Protein AF-A0A832FS70-F1 (afdb_monomer_lite)

Radius of gyration: 20.9 Å; chains: 1; bounding box: 52×40×60 Å

Foldseek 3Di:
DPPDDAPEEEEAQALLSLLLQVLLVVVVGRYEYEHLAPDHHQLCCLPPVCVVVSVVSVVVHHYHYNWDWDDDPNFIWIQHPVGIGTGPAYEYAHAWWFDDCVNLQEEEADAQQEAEPRVQVVQVVVVHHSAAAEEEEAAADSSLSSQVSNVVPHNAYEYAHCPDHPDDHDPRYHYHDWGFNYFDDNYFTQWTDTPPGIDGGRHYYGDDTAQDDPPVVHHYADNVQDDDPDSVLRSVLSNQVSQQVSDPAPDWAAEAEEDDKDKPPRIHDLSHFKIKIFAAQWAWKDKPNDIDTGDHGIDIDGHDNPDSYIYMYGDTHPDD

Sequence (320 aa):
MKSREIEFHIVGAGLSGLSLARELIDRGFNVRVSEMRDRVGGISVLDSEVVGLIEEISLEVNVSLQATAVKLGGSTVIVSSSGVETIDRGVVAVGFRTATPIELGIVGDRPAGVYPFHAALDLIMSGLSPGRTIAVYGAHRYSVLLAEKLSEYSRRVYIIDPGSTTEIIPKNIEVIRSKVRVLKGPHRLSEIKLDKGSLEADTLIISIFKPWNPFPELPPVGHAALETYNPGALLEASRLLAVNLSCEEQTYRRVKVEGEIQVFPKTLTPCLRELLVIKPGGGRIEVNGRVYSISGDYTIVRAPENSRDLRVRVFEVWSS

Secondary structure (DSSP, 8-state):
-PPPPP-EEEE--BHHHHHHHHHHHHTT--EEEE-SSSSSBGGGGG-TTTHHHHHHHHHHS-EESS-EEEEETTEEEEEETTEEEE-SSEEE---EEEPPTTTTT-EE---BTEEEHHHHHHHHHTT--S-SEEEEE--SHHHHHHHHHHHTTSSEEEEEE-S---SPPPTTSEEEE--EEEEE-SSB--EEEESSSEEE-SEEEE--EEE--S-TTSPB-GGGT-----HHHHHHHHHHHHHHHT-S----EEEEEESS-EEE-SEE-TT--EEEEE-TT-EEEEETTEEEEE-SSEEEEEPPSS-SSEEEEEEE----

pLDDT: mean 92.39, std 9.19, range [34.78, 98.75]

Structure (mmCIF, N/CA/C/O backbone):
data_AF-A0A832FS70-F1
#
_entry.id   AF-A0A832FS70-F1
#
loop_
_atom_site.group_PDB
_atom_site.id
_atom_site.type_symbol
_atom_site.label_atom_id
_atom_site.label_alt_id
_atom_site.label_comp_id
_atom_site.label_asym_id
_atom_site.label_entity_id
_atom_site.label_seq_id
_atom_site.pdbx_PDB_ins_code
_atom_site.Cartn_x
_atom_site.Cartn_y
_atom_site.Cartn_z
_atom_site.occupancy
_atom_site.B_iso_or_equiv
_atom_site.auth_seq_id
_atom_site.auth_comp_id
_atom_site.auth_asym_id
_atom_site.auth_atom_id
_atom_site.pdbx_PDB_model_num
ATOM 1 N N . MET A 1 1 ? -28.958 -21.169 14.726 1.00 38.25 1 MET A N 1
ATOM 2 C CA . MET A 1 1 ? -28.081 -20.104 15.262 1.00 38.25 1 MET A CA 1
ATOM 3 C C . MET A 1 1 ? -28.500 -18.795 14.620 1.00 38.25 1 MET A C 1
ATOM 5 O O . MET A 1 1 ? -28.500 -18.739 13.400 1.00 38.25 1 MET A O 1
ATOM 9 N N . LYS A 1 2 ? -28.920 -17.781 15.391 1.00 34.78 2 LYS A N 1
ATOM 10 C CA . LYS A 1 2 ? -29.064 -16.421 14.844 1.00 34.78 2 LYS A CA 1
ATOM 11 C C . LYS A 1 2 ? -27.664 -15.972 14.423 1.00 34.78 2 LYS A C 1
ATOM 13 O O . LYS A 1 2 ? -26.765 -16.005 15.262 1.00 34.78 2 LYS A O 1
ATOM 18 N N . SER A 1 3 ? -27.464 -15.642 13.149 1.00 48.47 3 SER A N 1
ATOM 19 C CA . SER A 1 3 ? -26.241 -14.971 12.708 1.00 48.47 3 SER A CA 1
ATOM 20 C C . SER A 1 3 ? -26.070 -13.731 13.580 1.00 48.47 3 SER A C 1
ATOM 22 O O . SER A 1 3 ? -26.999 -12.926 13.664 1.00 48.47 3 SER A O 1
AT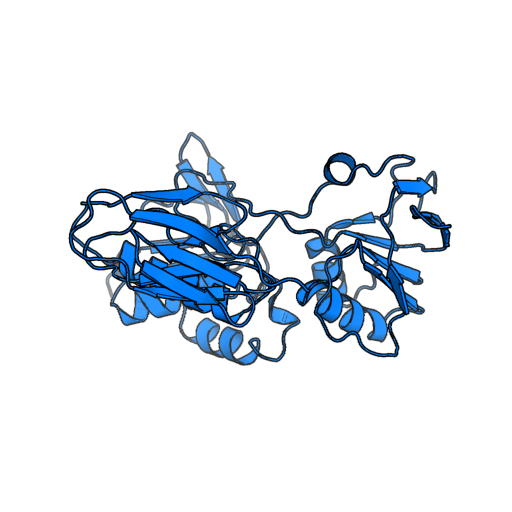OM 24 N N . ARG A 1 4 ? -24.940 -13.604 14.286 1.00 59.03 4 ARG A N 1
ATOM 25 C CA . ARG A 1 4 ? -24.609 -12.330 14.933 1.00 59.03 4 ARG A CA 1
ATOM 26 C C . ARG A 1 4 ? -24.608 -11.263 13.835 1.00 59.03 4 ARG A C 1
ATOM 28 O O . ARG A 1 4 ? -24.128 -11.524 12.732 1.00 59.03 4 ARG A O 1
ATOM 35 N N . GLU A 1 5 ? -25.222 -10.122 14.111 1.00 77.25 5 GLU A N 1
ATOM 36 C CA . GLU A 1 5 ? -25.214 -8.967 13.211 1.00 77.25 5 GLU A CA 1
ATOM 37 C C . GLU A 1 5 ? -23.760 -8.517 13.009 1.00 77.25 5 GLU A C 1
ATOM 39 O O . GLU A 1 5 ? -22.946 -8.642 13.928 1.00 77.25 5 GLU A O 1
ATOM 44 N N . ILE A 1 6 ? -23.380 -8.136 11.789 1.00 75.31 6 ILE A N 1
ATOM 45 C CA . ILE A 1 6 ? -22.000 -7.730 11.487 1.00 75.31 6 ILE A CA 1
ATOM 46 C C . ILE A 1 6 ? -21.785 -6.350 12.085 1.00 75.31 6 ILE A C 1
ATOM 48 O O . ILE A 1 6 ? -22.517 -5.419 11.769 1.00 75.31 6 ILE A O 1
ATOM 52 N N . GLU A 1 7 ? -20.769 -6.214 12.929 1.00 88.50 7 GLU A N 1
ATOM 53 C CA . GLU A 1 7 ? -20.481 -4.945 13.595 1.00 88.50 7 GLU A CA 1
ATOM 54 C C . GLU A 1 7 ? -19.468 -4.108 12.820 1.00 88.50 7 GLU A C 1
ATOM 56 O O . GLU A 1 7 ? -19.517 -2.880 12.881 1.00 88.50 7 GLU A O 1
ATOM 61 N N . PHE A 1 8 ? -18.567 -4.765 12.082 1.00 96.00 8 PHE A N 1
ATOM 62 C CA . PHE A 1 8 ? -17.595 -4.109 11.218 1.00 96.00 8 PHE A CA 1
ATOM 63 C C . PHE A 1 8 ? -17.425 -4.835 9.886 1.00 96.00 8 PHE A C 1
ATOM 65 O O . PHE A 1 8 ? -17.194 -6.046 9.833 1.00 96.00 8 PHE A O 1
ATOM 72 N N . HIS A 1 9 ? -17.441 -4.054 8.809 1.00 97.44 9 HIS A N 1
ATOM 73 C CA . HIS A 1 9 ? -17.085 -4.496 7.468 1.00 97.44 9 HIS A CA 1
ATOM 74 C C . HIS A 1 9 ? -15.759 -3.872 7.036 1.00 97.44 9 HIS A C 1
ATOM 76 O O . HIS A 1 9 ? -15.639 -2.656 6.918 1.00 97.44 9 HIS A O 1
ATOM 82 N N . ILE A 1 10 ? -14.750 -4.686 6.757 1.00 98.50 10 ILE A N 1
ATOM 83 C CA . ILE A 1 10 ? -13.453 -4.208 6.273 1.00 98.50 10 ILE A CA 1
ATOM 84 C C . ILE A 1 10 ? -13.361 -4.435 4.765 1.00 98.50 10 ILE A C 1
ATOM 86 O O . ILE A 1 10 ? -13.562 -5.543 4.269 1.00 98.50 10 ILE A O 1
ATOM 90 N N . VAL A 1 11 ? -13.048 -3.377 4.021 1.00 98.38 11 VAL A N 1
ATOM 91 C CA . VAL A 1 11 ? -12.883 -3.424 2.567 1.00 98.38 11 VAL A CA 1
ATOM 92 C C . VAL A 1 11 ? -11.402 -3.569 2.222 1.00 98.38 11 VAL A C 1
ATOM 94 O O . VAL A 1 11 ? -10.638 -2.615 2.366 1.00 98.38 11 VAL A O 1
ATOM 97 N N . GLY A 1 12 ? -11.018 -4.739 1.720 1.00 98.19 12 GLY A N 1
ATOM 98 C CA . GLY A 1 12 ? -9.663 -5.117 1.318 1.00 98.19 12 GLY A CA 1
ATOM 99 C C . GLY A 1 12 ? -9.060 -6.168 2.250 1.00 98.19 12 GLY A C 1
ATOM 100 O O . GLY A 1 12 ? -8.945 -5.937 3.452 1.00 98.19 12 GLY A O 1
ATOM 101 N N . ALA A 1 13 ? -8.617 -7.300 1.692 1.00 98.25 13 ALA A N 1
ATOM 102 C CA . ALA A 1 13 ? -7.985 -8.399 2.433 1.00 98.25 13 ALA A CA 1
ATOM 103 C C . ALA A 1 13 ? -6.453 -8.407 2.286 1.00 98.25 13 ALA A C 1
ATOM 105 O O . ALA A 1 13 ? -5.823 -9.462 2.221 1.00 98.25 13 ALA A O 1
ATOM 106 N N . GLY A 1 14 ? -5.834 -7.226 2.212 1.00 97.94 14 GLY A N 1
ATOM 107 C CA . GLY A 1 14 ? -4.384 -7.082 2.370 1.00 97.94 14 GLY A CA 1
ATOM 108 C C . GLY A 1 14 ? -3.949 -7.206 3.834 1.00 97.94 14 GLY A C 1
ATOM 109 O O . GLY A 1 14 ? -4.796 -7.278 4.724 1.00 97.94 14 GLY A O 1
ATOM 110 N N . LEU A 1 15 ? -2.634 -7.146 4.087 1.00 98.31 15 LEU A N 1
ATOM 111 C CA . LEU A 1 15 ? -2.042 -7.245 5.432 1.00 98.31 15 LEU A CA 1
ATOM 112 C C . LEU A 1 15 ? -2.806 -6.417 6.480 1.00 98.31 15 LEU A C 1
ATOM 114 O O . LEU A 1 15 ? -3.305 -6.968 7.450 1.00 98.31 15 LEU A O 1
ATOM 118 N N . SER A 1 16 ? -2.992 -5.113 6.250 1.00 98.38 16 SER A N 1
ATOM 119 C CA . SER A 1 16 ? -3.682 -4.248 7.218 1.00 98.38 16 SER A CA 1
ATOM 120 C C . SER A 1 16 ? -5.159 -4.583 7.424 1.00 98.38 16 SER A C 1
ATOM 122 O O . SER A 1 16 ? -5.666 -4.436 8.530 1.00 98.38 16 SER A O 1
ATOM 124 N N . GLY A 1 17 ? -5.866 -5.011 6.376 1.00 98.62 17 GLY A N 1
ATOM 125 C CA . GLY A 1 17 ? -7.283 -5.356 6.485 1.00 98.62 17 GLY A CA 1
ATOM 126 C C . GLY A 1 17 ? -7.492 -6.625 7.305 1.00 98.62 17 GLY A C 1
ATOM 127 O O . GLY A 1 17 ? -8.318 -6.645 8.212 1.00 98.62 17 GLY A O 1
ATOM 128 N N . LEU A 1 18 ? -6.680 -7.651 7.040 1.00 98.69 18 LEU A N 1
ATOM 129 C CA . LEU A 1 18 ? -6.698 -8.908 7.787 1.00 98.69 18 LEU A CA 1
ATOM 130 C C . LEU A 1 18 ? -6.232 -8.720 9.233 1.00 98.69 18 LEU A C 1
ATOM 132 O O . LEU A 1 18 ? -6.901 -9.178 10.155 1.00 98.69 18 LEU A O 1
ATOM 136 N N . SER A 1 19 ? -5.135 -7.995 9.458 1.00 98.62 19 SER A N 1
ATOM 137 C CA . SER A 1 19 ? -4.641 -7.727 10.812 1.00 98.62 19 SER A CA 1
ATOM 138 C C . SER A 1 19 ? -5.624 -6.899 11.635 1.00 98.62 19 SER A C 1
ATOM 140 O O . SER A 1 19 ? -5.828 -7.192 12.809 1.00 98.62 19 SER A O 1
ATOM 142 N N . LEU A 1 20 ? -6.287 -5.907 11.030 1.00 98.75 20 LEU A N 1
ATOM 143 C CA . LEU A 1 20 ? -7.361 -5.174 11.698 1.00 98.75 20 LEU A CA 1
ATOM 144 C C . LEU A 1 20 ? -8.535 -6.097 12.044 1.00 98.75 20 LEU A C 1
ATOM 146 O O . LEU A 1 20 ? -9.095 -5.981 13.133 1.00 98.75 20 LEU A O 1
ATOM 150 N N . ALA A 1 21 ? -8.907 -6.997 11.130 1.00 98.56 21 ALA A N 1
ATOM 151 C CA . ALA A 1 21 ? -9.987 -7.945 11.366 1.00 98.56 21 ALA A CA 1
ATOM 152 C C . ALA A 1 21 ? -9.692 -8.830 12.581 1.00 98.56 21 ALA A C 1
ATOM 154 O O . ALA A 1 21 ? -10.537 -8.923 13.468 1.00 98.56 21 ALA A O 1
ATOM 155 N N . ARG A 1 22 ? -8.482 -9.399 12.657 1.00 98.50 22 ARG A N 1
ATOM 156 C CA . ARG A 1 22 ? -8.033 -10.201 13.804 1.00 98.50 22 ARG A CA 1
ATOM 157 C C . ARG A 1 22 ? -8.089 -9.410 15.108 1.00 98.50 22 ARG A C 1
ATOM 159 O O . ARG A 1 22 ? -8.731 -9.847 16.051 1.00 98.50 22 ARG A O 1
ATOM 166 N N . GLU A 1 23 ? -7.531 -8.201 15.131 1.00 98.38 23 GLU A N 1
ATOM 167 C CA . GLU A 1 23 ? -7.537 -7.349 16.329 1.00 98.38 23 GLU A CA 1
ATOM 168 C C . GLU A 1 23 ? -8.953 -7.016 16.835 1.00 98.38 23 GLU A C 1
ATOM 170 O O . GLU A 1 23 ? -9.182 -6.935 18.045 1.00 98.38 23 GLU A O 1
ATOM 175 N N . LEU A 1 24 ? -9.910 -6.808 15.927 1.00 97.81 24 LEU A N 1
ATOM 176 C CA . LEU A 1 24 ? -11.314 -6.578 16.278 1.00 97.81 24 LEU A CA 1
ATOM 177 C C . LEU A 1 24 ? -12.007 -7.869 16.750 1.00 97.81 24 LEU A C 1
ATOM 179 O O . LEU A 1 24 ? -12.753 -7.829 17.728 1.00 97.81 24 LEU A O 1
ATOM 183 N N . ILE A 1 25 ? -11.737 -9.013 16.117 1.00 97.56 25 ILE A N 1
ATOM 184 C CA . ILE A 1 25 ? -12.259 -10.322 16.547 1.00 97.56 25 ILE A CA 1
ATOM 185 C C . ILE A 1 25 ? -11.761 -10.667 17.955 1.00 97.56 25 ILE A C 1
ATOM 187 O O . ILE A 1 25 ? -12.565 -11.046 18.806 1.00 97.56 25 ILE A O 1
ATOM 191 N N . ASP A 1 26 ? -10.477 -10.440 18.241 1.00 97.12 26 ASP A N 1
ATOM 192 C CA . ASP A 1 26 ? -9.876 -10.652 19.566 1.00 97.12 26 ASP A CA 1
ATOM 193 C C . ASP A 1 26 ? -10.522 -9.774 20.653 1.00 97.12 26 ASP A C 1
ATOM 195 O O . ASP A 1 26 ? -10.485 -10.099 21.841 1.00 97.12 26 ASP A O 1
ATOM 199 N N . ARG A 1 27 ? -11.156 -8.663 20.255 1.00 95.56 27 ARG A N 1
ATOM 200 C CA . ARG A 1 27 ? -11.932 -7.765 21.131 1.00 95.56 27 ARG A CA 1
ATOM 201 C C . ARG A 1 27 ? -13.416 -8.125 21.214 1.00 95.56 27 ARG A C 1
ATOM 203 O O . ARG A 1 27 ? -14.168 -7.431 21.890 1.00 95.56 27 ARG A O 1
ATOM 210 N N . GLY A 1 28 ? -13.830 -9.217 20.577 1.00 95.56 28 GLY A N 1
ATOM 211 C CA . GLY A 1 28 ? -15.181 -9.766 20.650 1.00 95.56 28 GLY A CA 1
ATOM 212 C C . GLY A 1 28 ? -16.144 -9.267 19.575 1.00 95.56 28 GLY A C 1
ATOM 213 O O . GLY A 1 28 ? -17.322 -9.626 19.638 1.00 95.56 28 GLY A O 1
ATOM 214 N N . PHE A 1 29 ? -15.673 -8.491 18.594 1.00 95.94 29 PHE A N 1
ATOM 215 C CA . PHE A 1 29 ? -16.524 -7.974 17.524 1.00 95.94 29 PHE A CA 1
ATOM 216 C C . PHE A 1 29 ? -16.789 -9.014 16.436 1.00 95.94 29 PHE A C 1
ATOM 218 O O . PHE A 1 29 ? -15.927 -9.824 16.088 1.00 95.94 29 PHE A O 1
ATOM 225 N N . ASN A 1 30 ? -17.977 -8.950 15.837 1.00 95.31 30 ASN A N 1
ATOM 226 C CA . ASN A 1 30 ? -18.277 -9.705 14.624 1.00 95.31 30 ASN A CA 1
ATOM 227 C C . ASN A 1 30 ? -17.813 -8.945 13.371 1.00 95.31 30 ASN A C 1
ATOM 229 O O . ASN A 1 30 ? -18.343 -7.876 13.054 1.00 95.31 30 ASN A O 1
ATOM 233 N N . VAL A 1 31 ? -16.846 -9.510 12.644 1.00 97.06 31 VAL A N 1
ATOM 234 C CA . VAL A 1 31 ? -16.160 -8.843 11.529 1.00 97.06 31 VAL A CA 1
ATOM 235 C C . VAL A 1 31 ? -16.303 -9.636 10.234 1.00 97.06 31 VAL A C 1
ATOM 237 O O . VAL A 1 31 ? -16.137 -10.857 10.214 1.00 97.06 31 VAL A O 1
ATOM 240 N N . ARG A 1 32 ? -16.549 -8.928 9.129 1.00 96.75 32 ARG A N 1
ATOM 241 C CA . ARG A 1 32 ? -16.439 -9.458 7.763 1.00 96.75 32 ARG A CA 1
ATOM 242 C C . ARG A 1 32 ? -15.403 -8.662 6.980 1.00 96.75 32 ARG A C 1
ATOM 244 O O . ARG A 1 32 ? -15.362 -7.436 7.070 1.00 96.75 32 ARG A O 1
ATOM 251 N N . VAL A 1 33 ? -14.606 -9.352 6.170 1.00 98.38 33 VAL A N 1
ATOM 252 C CA . VAL A 1 33 ? -13.696 -8.732 5.200 1.00 98.38 33 VAL A CA 1
ATOM 253 C C . VAL A 1 33 ? -14.200 -9.017 3.789 1.00 98.38 33 VAL A C 1
ATOM 255 O O . VAL A 1 33 ? -14.599 -10.140 3.495 1.00 98.38 33 VAL A O 1
ATOM 258 N N . SER A 1 34 ? -14.168 -8.027 2.901 1.00 98.06 34 SER A N 1
ATOM 259 C CA . SER A 1 34 ? -14.417 -8.222 1.466 1.00 98.06 34 SER A CA 1
ATOM 260 C C . SER A 1 34 ? -13.173 -7.922 0.650 1.00 98.06 34 SER A C 1
ATOM 262 O O . SER A 1 34 ? -12.493 -6.932 0.900 1.00 98.06 34 SER A O 1
ATOM 264 N N . GLU A 1 35 ? -12.902 -8.747 -0.354 1.00 98.12 35 GLU A N 1
ATOM 265 C CA . GLU A 1 35 ? -11.780 -8.593 -1.273 1.00 98.12 35 GLU A CA 1
ATOM 266 C C . GLU A 1 35 ? -12.266 -8.710 -2.710 1.00 98.12 35 GLU A C 1
ATOM 268 O O . GLU A 1 35 ? -13.010 -9.624 -3.055 1.00 98.12 35 GLU A O 1
ATOM 273 N N . MET A 1 36 ? -11.832 -7.777 -3.554 1.00 97.19 36 MET A N 1
ATOM 274 C CA . MET A 1 36 ? -12.207 -7.748 -4.965 1.00 97.19 36 MET A CA 1
ATOM 275 C C . MET A 1 36 ? -11.579 -8.917 -5.732 1.00 97.19 36 MET A C 1
ATOM 277 O O . MET A 1 36 ? -12.167 -9.418 -6.689 1.00 97.19 36 MET A O 1
ATOM 281 N N . ARG A 1 37 ? -10.375 -9.334 -5.340 1.00 95.88 37 ARG A N 1
ATOM 282 C CA . ARG A 1 37 ? -9.666 -10.459 -5.949 1.00 95.88 37 ARG A CA 1
ATOM 283 C C . ARG A 1 37 ? -10.216 -11.799 -5.471 1.00 95.88 37 ARG A C 1
ATOM 285 O O . ARG A 1 37 ? -10.947 -11.909 -4.492 1.00 95.88 37 ARG A O 1
ATOM 292 N N . ASP A 1 38 ? -9.809 -12.838 -6.180 1.00 95.56 38 ASP A N 1
ATOM 293 C CA . ASP A 1 38 ? -10.021 -14.247 -5.853 1.00 95.56 38 ASP A CA 1
ATOM 294 C C . ASP A 1 38 ? -9.014 -14.793 -4.825 1.00 95.56 38 ASP A C 1
ATOM 296 O O . ASP A 1 38 ? -8.934 -15.999 -4.612 1.00 95.56 38 ASP A O 1
ATOM 300 N N . ARG A 1 39 ? -8.235 -13.912 -4.189 1.00 95.75 39 ARG A N 1
ATOM 301 C CA . ARG A 1 39 ? -7.201 -14.259 -3.213 1.00 95.75 39 ARG A CA 1
ATOM 302 C C . ARG A 1 39 ? -6.991 -13.139 -2.203 1.00 95.75 39 ARG A C 1
ATOM 304 O O . ARG A 1 39 ? -7.221 -11.970 -2.510 1.00 95.75 39 ARG A O 1
ATOM 311 N N . VAL A 1 40 ? -6.474 -13.503 -1.036 1.00 97.50 40 VAL A N 1
ATOM 312 C CA . VAL A 1 40 ? -6.071 -12.572 0.027 1.00 97.50 40 VAL A CA 1
ATOM 313 C C . VAL A 1 40 ? -4.613 -12.113 -0.117 1.00 97.50 40 VAL A C 1
ATOM 315 O O . VAL A 1 40 ? -3.881 -12.561 -0.996 1.00 97.50 40 VAL A O 1
ATOM 318 N N . GLY A 1 41 ? -4.188 -11.201 0.759 1.00 96.00 41 GLY A N 1
ATOM 319 C CA . GLY A 1 41 ? -2.794 -10.804 0.976 1.00 96.00 41 GLY A CA 1
ATOM 320 C C . GLY A 1 41 ? -2.369 -9.509 0.284 1.00 96.00 41 GLY A C 1
ATOM 321 O O . GLY A 1 41 ? -1.419 -8.853 0.719 1.00 96.00 41 GLY A O 1
ATOM 322 N N . GLY A 1 42 ? -3.102 -9.061 -0.738 1.00 95.69 42 GLY A N 1
ATOM 323 C CA . GLY A 1 42 ? -2.798 -7.816 -1.447 1.00 95.69 42 GLY A CA 1
ATOM 324 C C . GLY A 1 42 ? -1.385 -7.826 -2.044 1.00 95.69 42 GLY A C 1
ATOM 325 O O . GLY A 1 42 ? -0.989 -8.792 -2.684 1.00 95.69 42 GLY A O 1
ATOM 326 N N . ILE A 1 43 ? -0.611 -6.754 -1.849 1.00 95.62 43 ILE A N 1
ATOM 327 C CA . ILE A 1 43 ? 0.789 -6.689 -2.320 1.00 95.62 43 ILE A CA 1
ATOM 328 C C . ILE A 1 43 ? 1.771 -7.475 -1.448 1.00 95.62 43 ILE A C 1
ATOM 330 O O . ILE A 1 43 ? 2.863 -7.806 -1.901 1.00 95.62 43 ILE A O 1
ATOM 334 N N . SER A 1 44 ? 1.383 -7.781 -0.210 1.00 96.56 44 SER A N 1
ATOM 335 C CA . SER A 1 44 ? 2.229 -8.467 0.767 1.00 96.56 44 SER A CA 1
ATOM 336 C C . SER A 1 44 ? 2.359 -9.966 0.483 1.00 96.56 44 SER A C 1
ATOM 338 O O . SER A 1 44 ? 3.147 -10.632 1.136 1.00 96.56 44 SER A O 1
ATOM 340 N N . VAL A 1 45 ? 1.664 -10.489 -0.535 1.00 95.19 45 VAL A N 1
ATOM 341 C CA . VAL A 1 45 ? 1.868 -11.858 -1.052 1.00 95.19 45 VAL A CA 1
ATOM 342 C C . VAL A 1 45 ? 3.277 -12.091 -1.601 1.00 95.19 45 VAL A C 1
ATOM 344 O O . VAL A 1 45 ? 3.705 -13.232 -1.724 1.00 95.19 45 VAL A O 1
ATOM 347 N N . LEU A 1 46 ? 3.993 -11.020 -1.953 1.00 94.56 46 LEU A N 1
ATOM 348 C CA . LEU A 1 46 ? 5.387 -11.098 -2.390 1.00 94.56 46 LEU A CA 1
ATOM 349 C C . LEU A 1 46 ? 6.379 -11.119 -1.221 1.00 94.56 46 LEU A C 1
ATOM 351 O O . LEU A 1 46 ? 7.571 -11.302 -1.443 1.00 94.56 46 LEU A O 1
ATOM 355 N N . ASP A 1 47 ? 5.917 -10.857 -0.001 1.00 95.69 47 ASP A N 1
ATOM 356 C CA . ASP A 1 47 ? 6.774 -10.614 1.148 1.00 95.69 47 ASP A CA 1
ATOM 357 C C . ASP A 1 47 ? 6.815 -11.846 2.057 1.00 95.69 47 ASP A C 1
ATOM 359 O O . ASP A 1 47 ? 5.890 -12.111 2.831 1.00 95.69 47 ASP A O 1
ATOM 363 N N . SER A 1 48 ? 7.914 -12.599 1.973 1.00 94.25 48 SER A N 1
ATOM 364 C CA . SER A 1 48 ? 8.099 -13.831 2.742 1.00 94.25 48 SER A CA 1
ATOM 365 C C . SER A 1 48 ? 8.097 -13.616 4.256 1.00 94.25 48 SER A C 1
ATOM 367 O O . SER A 1 48 ? 7.836 -14.564 4.990 1.00 94.25 48 SER A O 1
ATOM 369 N N . GLU A 1 49 ? 8.375 -12.399 4.741 1.00 94.12 49 GLU A N 1
ATOM 370 C CA . GLU A 1 49 ? 8.363 -12.100 6.180 1.00 94.12 49 GLU A CA 1
ATOM 371 C C . GLU A 1 49 ? 6.945 -12.063 6.762 1.00 94.12 49 GLU A C 1
ATOM 373 O O . GLU A 1 49 ? 6.772 -12.264 7.963 1.00 94.12 49 GLU A O 1
ATOM 378 N N . VAL A 1 50 ? 5.924 -11.814 5.934 1.00 96.69 50 VAL A N 1
ATOM 379 C CA . VAL A 1 50 ? 4.534 -11.653 6.397 1.00 96.69 50 VAL A CA 1
ATOM 380 C C . VAL A 1 50 ? 3.535 -12.582 5.718 1.00 96.69 50 VAL A C 1
ATOM 382 O O . VAL A 1 50 ? 2.398 -12.665 6.175 1.00 96.69 50 VAL A O 1
ATOM 385 N N . VAL A 1 51 ? 3.922 -13.305 4.663 1.00 96.00 51 VAL A N 1
ATOM 386 C CA . VAL A 1 51 ? 3.007 -14.214 3.953 1.00 96.00 51 VAL A CA 1
ATOM 387 C C . VAL A 1 51 ? 2.430 -15.294 4.874 1.00 96.00 51 VAL A C 1
ATOM 389 O O . VAL A 1 51 ? 1.220 -15.498 4.870 1.00 96.00 51 VAL A O 1
ATOM 392 N N . GLY A 1 52 ? 3.249 -15.892 5.748 1.00 96.69 52 GLY A N 1
ATOM 393 C CA . GLY A 1 52 ? 2.777 -16.900 6.705 1.00 96.69 52 GLY A CA 1
ATOM 394 C C . GLY A 1 52 ? 1.771 -16.337 7.715 1.00 96.69 52 GLY A C 1
ATOM 395 O O . GLY A 1 52 ? 0.786 -16.992 8.038 1.00 96.69 52 GLY A O 1
ATOM 396 N N . LEU A 1 53 ? 1.962 -15.085 8.146 1.00 96.69 53 LEU A N 1
ATOM 397 C CA . LEU A 1 53 ? 1.003 -14.387 9.006 1.00 96.69 53 LEU A CA 1
ATOM 398 C C . LEU A 1 53 ? -0.323 -14.127 8.272 1.00 96.69 53 LEU A C 1
ATOM 400 O O . LEU A 1 53 ? -1.390 -14.279 8.854 1.00 96.69 53 LEU A O 1
ATOM 404 N N . ILE A 1 54 ? -0.276 -13.735 6.996 1.00 97.19 54 ILE A N 1
ATOM 405 C CA . ILE A 1 54 ? -1.479 -13.522 6.174 1.00 97.19 54 ILE A CA 1
ATOM 406 C C . ILE A 1 54 ? -2.273 -14.821 6.040 1.00 97.19 54 ILE A C 1
ATOM 408 O O . ILE A 1 54 ? -3.492 -14.803 6.211 1.00 97.19 54 ILE A O 1
ATOM 412 N N . GLU A 1 55 ? -1.590 -15.929 5.748 1.00 96.12 55 GLU A N 1
ATOM 413 C CA . GLU A 1 55 ? -2.201 -17.253 5.641 1.00 96.12 55 GLU A CA 1
ATOM 414 C C . GLU A 1 55 ? -2.862 -17.660 6.961 1.00 96.12 55 GLU A C 1
ATOM 416 O O . GLU A 1 55 ? -4.049 -17.984 6.958 1.00 96.12 55 GLU A O 1
ATOM 421 N N . GLU A 1 56 ? -2.150 -17.543 8.087 1.00 96.94 56 GLU A N 1
ATOM 422 C CA . GLU A 1 56 ? -2.681 -17.823 9.428 1.00 96.94 56 GLU A CA 1
ATOM 423 C C . GLU A 1 56 ? -3.958 -17.019 9.712 1.00 96.94 56 GLU A C 1
ATOM 425 O O . GLU A 1 56 ? -5.007 -17.596 9.997 1.00 96.94 56 GLU A O 1
ATOM 430 N N . ILE A 1 57 ? -3.907 -15.691 9.559 1.00 97.19 57 ILE A N 1
ATOM 431 C CA . ILE A 1 57 ? -5.053 -14.816 9.839 1.00 97.19 57 ILE A CA 1
ATOM 432 C C . ILE A 1 57 ? -6.232 -15.132 8.909 1.00 97.19 57 ILE A C 1
ATOM 434 O O . ILE A 1 57 ? -7.390 -15.087 9.325 1.00 97.19 57 ILE A O 1
ATOM 438 N N . SER A 1 58 ? -5.966 -15.453 7.640 1.00 95.44 58 SER A N 1
ATOM 439 C CA . SER A 1 58 ? -7.021 -15.726 6.659 1.00 95.44 58 SER A CA 1
ATOM 440 C C . SER A 1 58 ? -7.865 -16.961 6.987 1.00 95.44 58 SER A C 1
ATOM 442 O O . SER A 1 58 ? -9.002 -17.047 6.530 1.00 95.44 58 SER A O 1
ATOM 444 N N . LEU A 1 59 ? -7.341 -17.885 7.799 1.00 95.25 59 LEU A N 1
ATOM 445 C CA . LEU A 1 59 ? -8.069 -19.062 8.281 1.00 95.25 59 LEU A CA 1
ATOM 446 C C . LEU A 1 59 ? -9.025 -18.728 9.439 1.00 95.25 59 LEU A C 1
ATOM 448 O O . LEU A 1 59 ? -9.993 -19.454 9.663 1.00 95.25 59 LEU A O 1
ATOM 452 N N . GLU A 1 60 ? -8.764 -17.641 10.168 1.00 94.44 60 GLU A N 1
ATOM 453 C CA . GLU A 1 60 ? -9.543 -17.202 11.335 1.00 94.44 60 GLU A CA 1
ATOM 454 C C . GLU A 1 60 ? -10.617 -16.162 10.971 1.00 94.44 60 GLU A C 1
ATOM 456 O O . GLU A 1 60 ? -11.628 -16.021 11.662 1.00 94.44 60 GLU A O 1
ATOM 461 N N . VAL A 1 61 ? -10.407 -15.421 9.881 1.00 95.75 61 VAL A N 1
ATOM 462 C CA . VAL A 1 61 ? -11.246 -14.289 9.476 1.00 95.75 61 VAL A CA 1
ATOM 463 C C . VAL A 1 61 ? -12.252 -14.697 8.399 1.00 95.75 61 VAL A C 1
ATOM 465 O O . VAL A 1 61 ? -11.916 -15.343 7.411 1.00 95.75 61 VAL A O 1
ATOM 468 N N . ASN A 1 62 ? -13.502 -14.243 8.529 1.00 95.88 62 ASN A N 1
ATOM 469 C CA . ASN A 1 62 ? -14.509 -14.410 7.481 1.00 95.88 62 ASN A CA 1
ATOM 470 C C . ASN A 1 62 ? -14.241 -13.459 6.301 1.00 95.88 62 ASN A C 1
ATOM 472 O O . ASN A 1 62 ? -14.610 -12.279 6.346 1.00 95.88 62 ASN A O 1
ATOM 476 N N . VAL A 1 63 ? -13.613 -13.982 5.245 1.00 97.56 63 VAL A N 1
ATOM 477 C CA . VAL A 1 63 ? -13.298 -13.237 4.020 1.00 97.56 63 VAL A CA 1
ATOM 478 C C . VAL A 1 63 ? -14.232 -13.631 2.875 1.00 97.56 63 VAL A C 1
ATOM 480 O O . VAL A 1 63 ? -14.307 -14.787 2.471 1.00 97.56 63 VAL A O 1
ATOM 483 N N . SER A 1 64 ? -14.910 -12.640 2.300 1.00 96.88 64 SER A N 1
ATOM 484 C CA . SER A 1 64 ? -15.673 -12.760 1.056 1.00 96.88 64 SER A CA 1
ATOM 485 C C . SER A 1 64 ? -14.817 -12.295 -0.122 1.00 96.88 64 SER A C 1
ATOM 487 O O . SER A 1 64 ? -14.581 -11.098 -0.288 1.00 96.88 64 SER A O 1
ATOM 489 N N . LEU A 1 65 ? -14.342 -13.243 -0.925 1.00 97.75 65 LEU A N 1
ATOM 490 C CA . LEU A 1 65 ? -13.579 -12.984 -2.149 1.00 97.75 65 LEU A CA 1
ATOM 491 C C . LEU A 1 65 ? -14.508 -12.587 -3.305 1.00 97.75 65 LEU A C 1
ATOM 493 O O . LEU A 1 65 ? -15.711 -12.843 -3.256 1.00 97.75 65 LEU A O 1
ATOM 497 N N . GLN A 1 66 ? -13.942 -11.987 -4.355 1.00 97.50 66 GLN A N 1
ATOM 498 C CA . GLN A 1 66 ? -14.684 -11.496 -5.526 1.00 97.50 66 GLN A CA 1
ATOM 499 C C . GLN A 1 66 ? -15.858 -10.567 -5.160 1.00 97.50 66 GLN A C 1
ATOM 501 O O . GLN A 1 66 ? -16.910 -10.555 -5.804 1.00 97.50 66 GLN A O 1
ATOM 506 N N . ALA A 1 67 ? -15.666 -9.777 -4.106 1.00 97.81 67 ALA A N 1
ATOM 507 C CA . ALA A 1 67 ? -16.638 -8.851 -3.554 1.00 97.81 67 ALA A CA 1
ATOM 508 C C . ALA A 1 67 ? -16.083 -7.423 -3.644 1.00 97.81 67 ALA A C 1
ATOM 510 O O . ALA A 1 67 ? -15.079 -7.080 -3.020 1.00 97.81 67 ALA A O 1
ATOM 511 N N . THR A 1 68 ? -16.730 -6.579 -4.446 1.00 97.44 68 THR A N 1
ATOM 512 C CA . THR A 1 68 ? -16.253 -5.225 -4.754 1.00 97.44 68 THR A CA 1
ATOM 513 C C . THR A 1 68 ? -17.042 -4.190 -3.972 1.00 97.44 68 THR A C 1
ATOM 515 O O . THR A 1 68 ? -18.261 -4.122 -4.100 1.00 97.44 68 THR A O 1
ATOM 518 N N . ALA A 1 69 ? -16.358 -3.338 -3.211 1.00 97.06 69 ALA A N 1
ATOM 519 C CA . ALA A 1 69 ? -16.994 -2.153 -2.648 1.00 97.06 69 ALA A CA 1
ATOM 520 C C . ALA A 1 69 ? -17.183 -1.078 -3.724 1.00 97.06 69 ALA A C 1
ATOM 522 O O . ALA A 1 69 ? -16.258 -0.775 -4.480 1.00 97.06 69 ALA A O 1
ATOM 523 N N . VAL A 1 70 ? -18.365 -0.471 -3.771 1.00 96.25 70 VAL A N 1
ATOM 524 C CA . VAL A 1 70 ? -18.705 0.625 -4.684 1.00 96.25 70 VAL A CA 1
ATOM 525 C C . VAL A 1 70 ? -19.540 1.677 -3.964 1.00 96.25 70 VAL A C 1
ATOM 527 O O . VAL A 1 70 ? -20.253 1.384 -3.005 1.00 96.25 70 VAL A O 1
ATOM 530 N N . LYS A 1 71 ? -19.475 2.919 -4.448 1.00 93.88 71 LYS A N 1
ATOM 531 C CA . LYS A 1 71 ? -20.332 4.000 -3.961 1.00 93.88 71 LYS A CA 1
ATOM 532 C C . LYS A 1 71 ? -21.614 4.042 -4.786 1.00 93.88 71 LYS A C 1
ATOM 534 O O . LYS A 1 71 ? -21.554 4.248 -5.997 1.00 93.88 71 LYS A O 1
ATOM 539 N N . LEU A 1 72 ? -22.761 3.869 -4.137 1.00 91.06 72 LEU A N 1
ATOM 540 C CA . LEU A 1 72 ? -24.079 3.862 -4.766 1.00 91.06 72 LEU A CA 1
ATOM 541 C C . LEU A 1 72 ? -25.038 4.748 -3.967 1.00 91.06 72 LEU A C 1
ATOM 543 O O . LEU A 1 72 ? -25.307 4.487 -2.800 1.00 91.06 72 LEU A O 1
ATOM 547 N N . GLY A 1 73 ? -25.554 5.812 -4.589 1.00 82.25 73 GLY A N 1
ATOM 548 C CA . GLY A 1 73 ? -26.611 6.635 -3.984 1.00 82.25 73 GLY A CA 1
ATOM 549 C C . GLY A 1 73 ? -26.245 7.285 -2.641 1.00 82.25 73 GLY A C 1
ATOM 550 O O . GLY A 1 73 ? -27.116 7.466 -1.803 1.00 82.25 73 GLY A O 1
ATOM 551 N N . GLY A 1 74 ? -24.968 7.619 -2.423 1.00 85.19 74 GLY A N 1
ATOM 552 C CA . GLY A 1 74 ? -24.472 8.204 -1.169 1.00 85.19 74 GLY A CA 1
ATOM 553 C C . GLY A 1 74 ? -23.998 7.183 -0.131 1.00 85.19 74 GLY A C 1
ATOM 554 O O . GLY A 1 74 ? -23.253 7.561 0.768 1.00 85.19 74 GLY A O 1
ATOM 555 N N . SER A 1 75 ? -24.337 5.907 -0.306 1.00 90.56 75 SER A N 1
ATOM 556 C CA . SER A 1 75 ? -23.893 4.803 0.544 1.00 90.56 75 SER A CA 1
ATOM 557 C C . SER A 1 75 ? -22.721 4.051 -0.083 1.00 90.56 75 SER A C 1
ATOM 559 O O . SER A 1 75 ? -22.543 4.046 -1.305 1.00 90.56 75 SER A O 1
ATOM 561 N N . THR A 1 76 ? -21.936 3.380 0.756 1.00 95.25 76 THR A N 1
ATOM 562 C CA . THR A 1 76 ? -20.976 2.370 0.306 1.00 95.25 76 THR A CA 1
ATOM 563 C C . THR A 1 76 ? -21.633 0.995 0.401 1.00 95.25 76 THR A C 1
ATOM 565 O O . THR A 1 76 ? -22.226 0.653 1.424 1.00 95.25 76 THR A O 1
ATOM 568 N N . VAL A 1 77 ? -21.557 0.220 -0.680 1.00 96.00 77 VAL A N 1
ATOM 569 C CA . VAL A 1 77 ? -22.152 -1.118 -0.784 1.00 96.00 77 VAL A CA 1
ATOM 570 C C . VAL A 1 77 ? -21.118 -2.118 -1.290 1.00 96.00 77 VAL A C 1
ATOM 572 O O . VAL A 1 77 ? -20.211 -1.750 -2.035 1.00 96.00 77 VAL A O 1
ATOM 575 N N . ILE A 1 78 ? -21.264 -3.384 -0.919 1.00 97.31 78 ILE A N 1
ATOM 576 C CA . ILE A 1 78 ? -20.544 -4.511 -1.506 1.00 97.31 78 ILE A CA 1
ATOM 577 C C . ILE A 1 78 ? -21.387 -5.121 -2.617 1.00 97.31 78 ILE A C 1
ATOM 579 O O . ILE A 1 78 ? -22.560 -5.419 -2.418 1.00 97.31 78 ILE A O 1
ATOM 583 N N . VAL A 1 79 ? -20.768 -5.339 -3.772 1.00 97.19 79 VAL A N 1
ATOM 584 C CA . VAL A 1 79 ? -21.337 -6.050 -4.917 1.00 97.19 79 VAL A CA 1
ATOM 585 C C . VAL A 1 79 ? -20.560 -7.342 -5.120 1.00 97.19 79 VAL A C 1
ATOM 587 O O . VAL A 1 79 ? -19.338 -7.321 -5.279 1.00 97.19 79 VAL A O 1
ATOM 590 N N . SER A 1 80 ? -21.264 -8.466 -5.135 1.00 96.69 80 SER A N 1
ATOM 591 C CA . SER A 1 80 ? -20.701 -9.791 -5.391 1.00 96.69 80 SER A CA 1
ATOM 592 C C . SER A 1 80 ? -21.688 -10.648 -6.189 1.00 96.69 80 SER A C 1
ATOM 594 O O . SER A 1 80 ? -22.793 -10.218 -6.527 1.00 96.69 80 SER A O 1
ATOM 596 N N . SER A 1 81 ? -21.313 -11.896 -6.471 1.00 94.44 81 SER A N 1
ATOM 597 C CA . SER A 1 81 ? -22.214 -12.879 -7.085 1.00 94.44 81 SER A CA 1
ATOM 598 C C . SER A 1 81 ? -23.433 -13.219 -6.218 1.00 94.44 81 SER A C 1
ATOM 600 O O . SER A 1 81 ? -24.440 -13.681 -6.751 1.00 94.44 81 SER A O 1
ATOM 602 N N . SER A 1 82 ? -23.375 -12.975 -4.903 1.00 92.44 82 SER A N 1
ATOM 603 C CA . SER A 1 82 ? -24.488 -13.215 -3.978 1.00 92.44 82 SER A CA 1
ATOM 604 C C . SER A 1 82 ? -25.460 -12.038 -3.860 1.00 92.44 82 SER A C 1
ATOM 606 O O . SER A 1 82 ? -26.486 -12.177 -3.198 1.00 92.44 82 SER A O 1
ATOM 608 N N . GLY A 1 83 ? -25.163 -10.890 -4.478 1.00 94.44 83 GLY A N 1
ATOM 609 C CA . GLY A 1 83 ? -26.031 -9.714 -4.479 1.00 94.44 83 GLY A CA 1
ATOM 610 C C . GLY A 1 83 ? -25.327 -8.432 -4.041 1.00 94.44 83 GLY A C 1
ATOM 611 O O . GLY A 1 83 ? -24.120 -8.270 -4.221 1.00 94.44 83 GLY A O 1
ATOM 612 N N . VAL A 1 84 ? -26.120 -7.504 -3.499 1.00 95.06 84 VAL A N 1
ATOM 613 C CA . VAL A 1 84 ? -25.683 -6.172 -3.062 1.00 95.06 84 VAL A CA 1
ATOM 614 C C . VAL A 1 84 ? -25.983 -6.016 -1.569 1.00 95.06 84 VAL A C 1
ATOM 616 O O . VAL A 1 84 ? -27.124 -6.214 -1.157 1.00 95.06 84 VAL A O 1
ATOM 619 N N . GLU A 1 85 ? -24.979 -5.653 -0.772 1.00 93.75 85 GLU A N 1
ATOM 620 C CA . GLU A 1 85 ? -25.077 -5.463 0.686 1.00 93.75 85 GLU A CA 1
ATOM 621 C C . GLU A 1 85 ? -24.594 -4.057 1.069 1.00 93.75 85 GLU A C 1
ATOM 623 O O . GLU A 1 85 ? -23.538 -3.621 0.616 1.00 93.75 85 GLU A O 1
ATOM 628 N N . THR A 1 86 ? -25.347 -3.330 1.895 1.00 93.44 86 THR A N 1
ATOM 629 C CA . THR A 1 86 ? -24.939 -2.001 2.383 1.00 93.44 86 THR A CA 1
ATOM 630 C C . THR A 1 86 ? -23.938 -2.122 3.528 1.00 93.44 86 THR A C 1
ATOM 632 O O . THR A 1 86 ? -24.074 -2.995 4.379 1.00 93.44 86 THR A O 1
ATOM 635 N N . ILE A 1 87 ? -22.946 -1.228 3.569 1.00 93.44 87 ILE A N 1
ATOM 636 C CA . ILE A 1 87 ? -21.992 -1.130 4.677 1.00 93.44 87 ILE A CA 1
ATOM 637 C C . ILE A 1 87 ? -22.433 -0.023 5.640 1.00 93.44 87 ILE A C 1
ATOM 639 O O . ILE A 1 87 ? -22.299 1.158 5.321 1.00 93.44 87 ILE A O 1
ATOM 643 N N . ASP A 1 88 ? -22.893 -0.407 6.834 1.00 86.12 88 ASP A N 1
ATOM 644 C CA . ASP A 1 88 ? -23.309 0.541 7.881 1.00 86.12 88 ASP A CA 1
ATOM 645 C C . ASP A 1 88 ? -22.130 1.014 8.754 1.00 86.12 88 ASP A C 1
ATOM 647 O O . ASP A 1 88 ? -21.963 2.209 9.005 1.00 86.12 88 ASP A O 1
ATOM 651 N N . ARG A 1 89 ? -21.259 0.088 9.182 1.00 92.31 89 ARG A N 1
ATOM 652 C CA . ARG A 1 89 ? -19.984 0.376 9.868 1.00 92.31 89 ARG A CA 1
ATOM 653 C C . ARG A 1 89 ? -18.834 -0.254 9.098 1.00 92.31 89 ARG A C 1
ATOM 655 O O . ARG A 1 89 ? -18.611 -1.460 9.170 1.00 92.31 89 ARG A O 1
ATOM 662 N N . GLY A 1 90 ? -18.098 0.577 8.365 1.00 95.56 90 GLY A N 1
ATOM 663 C CA . GLY A 1 90 ? -17.028 0.128 7.479 1.00 95.56 90 GLY A CA 1
ATOM 664 C C . GLY A 1 90 ? -15.637 0.636 7.850 1.00 95.56 90 GLY A C 1
ATOM 665 O O . GLY A 1 90 ? -15.498 1.656 8.521 1.00 95.56 90 GLY A O 1
ATOM 666 N N . VAL A 1 91 ? -14.605 -0.041 7.349 1.00 98.12 91 VAL A N 1
ATOM 667 C CA . VAL A 1 91 ? -13.208 0.418 7.346 1.00 98.12 91 VAL A CA 1
ATOM 668 C C . VAL A 1 91 ? -12.601 0.173 5.968 1.00 98.12 91 VAL A C 1
ATOM 670 O O . VAL A 1 91 ? -12.866 -0.847 5.334 1.00 98.12 91 VAL A O 1
ATOM 673 N N . VAL A 1 92 ? -11.758 1.092 5.504 1.00 97.94 92 VAL A N 1
ATOM 674 C CA . VAL A 1 92 ? -11.105 1.011 4.193 1.00 97.94 92 VAL A CA 1
ATOM 675 C C . VAL A 1 92 ? -9.660 0.559 4.344 1.00 97.94 92 VAL A C 1
ATOM 677 O O . VAL A 1 92 ? -8.819 1.284 4.867 1.00 97.94 92 VAL A O 1
ATOM 680 N N . ALA A 1 93 ? -9.359 -0.621 3.815 1.00 98.19 93 ALA A N 1
ATOM 681 C CA . ALA A 1 93 ? -8.032 -1.230 3.762 1.00 98.19 93 ALA A CA 1
ATOM 682 C C . ALA A 1 93 ? -7.623 -1.575 2.313 1.00 98.19 93 ALA A C 1
ATOM 684 O O . ALA A 1 93 ? -6.900 -2.538 2.065 1.00 98.19 93 ALA A O 1
ATOM 685 N N . VAL A 1 94 ? -8.068 -0.771 1.339 1.00 96.81 94 VAL A N 1
ATOM 686 C CA . VAL A 1 94 ? -7.942 -1.040 -0.113 1.00 96.81 94 VAL A CA 1
ATOM 687 C C . VAL A 1 94 ? -6.529 -0.885 -0.684 1.00 96.81 94 VAL A C 1
ATOM 689 O O . VAL A 1 94 ? -6.328 -0.998 -1.891 1.00 96.81 94 VAL A O 1
ATOM 692 N N . GLY A 1 95 ? -5.536 -0.615 0.159 1.00 96.06 95 GLY A N 1
ATOM 693 C CA . GLY A 1 95 ? -4.171 -0.383 -0.285 1.00 96.06 95 GLY A CA 1
ATOM 694 C C . GLY A 1 95 ? -3.973 1.035 -0.826 1.00 96.06 95 GLY A C 1
ATOM 695 O O . GLY A 1 95 ? -4.406 2.003 -0.218 1.00 96.06 95 GLY A O 1
ATOM 696 N N . PHE A 1 96 ? -3.281 1.166 -1.950 1.00 96.38 96 PHE A N 1
ATOM 697 C CA . PHE A 1 96 ? -2.878 2.444 -2.537 1.00 96.38 96 PHE A CA 1
ATOM 698 C C . PHE A 1 96 ? -3.363 2.546 -3.982 1.00 96.38 96 PHE A C 1
ATOM 700 O O . PHE A 1 96 ? -3.781 1.566 -4.598 1.00 96.38 96 PHE A O 1
ATOM 707 N N . ARG A 1 97 ? -3.222 3.736 -4.565 1.00 95.62 97 ARG A N 1
ATOM 708 C CA . ARG A 1 97 ? -3.180 3.880 -6.022 1.00 95.62 97 ARG A CA 1
ATOM 709 C C . ARG A 1 97 ? -1.746 4.108 -6.474 1.00 95.62 97 ARG A C 1
ATOM 711 O O . ARG A 1 97 ? -0.945 4.721 -5.769 1.00 95.62 97 ARG A O 1
ATOM 718 N N . THR A 1 98 ? -1.422 3.650 -7.670 1.00 96.56 98 THR A N 1
ATOM 719 C CA . THR A 1 98 ? -0.171 4.033 -8.321 1.00 96.56 98 THR A CA 1
ATOM 720 C C . THR A 1 98 ? -0.275 5.484 -8.798 1.00 96.56 98 THR A C 1
ATOM 722 O O . THR A 1 98 ? -1.321 5.902 -9.302 1.00 96.56 98 THR A O 1
ATOM 725 N N . ALA A 1 99 ? 0.795 6.262 -8.636 1.00 96.81 99 ALA A N 1
ATOM 726 C CA . ALA A 1 99 ? 0.895 7.586 -9.232 1.00 96.81 99 ALA A CA 1
ATOM 727 C C . ALA A 1 99 ? 0.766 7.481 -10.758 1.00 96.81 99 ALA A C 1
ATOM 729 O O . ALA A 1 99 ? 1.359 6.617 -11.404 1.00 96.81 99 ALA A O 1
ATOM 730 N N . THR A 1 100 ? -0.031 8.361 -11.341 1.00 95.75 100 THR A N 1
ATOM 731 C CA . THR A 1 100 ? -0.214 8.429 -12.789 1.00 95.75 100 THR A CA 1
ATOM 732 C C . THR A 1 100 ? 1.045 8.986 -13.465 1.00 95.75 100 THR A C 1
ATOM 734 O O . THR A 1 100 ? 1.786 9.754 -12.845 1.00 95.75 100 THR A O 1
ATOM 737 N N . PRO A 1 101 ? 1.292 8.677 -14.754 1.00 95.50 101 PRO A N 1
ATOM 738 C CA . PRO A 1 101 ? 2.415 9.258 -15.490 1.00 95.50 101 PRO A CA 1
ATOM 739 C C . PRO A 1 101 ? 2.471 10.791 -15.403 1.00 95.50 101 PRO A C 1
ATOM 741 O O . PRO A 1 101 ? 3.543 11.355 -15.205 1.00 95.50 101 PRO A O 1
ATOM 744 N N . ILE A 1 102 ? 1.315 11.464 -15.461 1.00 94.69 102 ILE A N 1
ATOM 745 C CA . ILE A 1 102 ? 1.238 12.928 -15.388 1.00 94.69 102 ILE A CA 1
ATOM 746 C C . ILE A 1 102 ? 1.641 13.473 -14.009 1.00 94.69 102 ILE A C 1
ATOM 748 O O . ILE A 1 102 ? 2.374 14.454 -13.945 1.00 94.69 102 ILE A O 1
ATOM 752 N N . GLU A 1 103 ? 1.250 12.814 -12.910 1.00 96.38 103 GLU A N 1
ATOM 753 C CA . GLU A 1 103 ? 1.688 13.187 -11.552 1.00 96.38 103 GLU A CA 1
ATOM 754 C C . GLU A 1 103 ? 3.202 13.043 -11.370 1.00 96.38 103 GLU A C 1
ATOM 756 O O . GLU A 1 103 ? 3.804 13.746 -10.563 1.00 96.38 103 GLU A O 1
ATOM 761 N N . LEU A 1 104 ? 3.822 12.141 -12.133 1.00 96.62 104 LEU A N 1
ATOM 762 C CA . LEU A 1 104 ? 5.264 11.908 -12.127 1.00 96.62 104 LEU A CA 1
ATOM 763 C C . LEU A 1 104 ? 6.021 12.812 -13.115 1.00 96.62 104 LEU A C 1
ATOM 765 O O . LEU A 1 104 ? 7.247 12.734 -13.192 1.00 96.62 104 LEU A O 1
ATOM 769 N N . GLY A 1 105 ? 5.316 13.663 -13.871 1.00 97.00 105 GLY A N 1
ATOM 770 C CA . GLY A 1 105 ? 5.906 14.501 -14.916 1.00 97.00 105 GLY A CA 1
ATOM 771 C C . GLY A 1 105 ? 6.432 13.707 -16.116 1.00 97.00 105 GLY A C 1
ATOM 772 O O . GLY A 1 105 ? 7.359 14.157 -16.787 1.00 97.00 105 GLY A O 1
ATOM 773 N N . ILE A 1 106 ? 5.872 12.520 -16.366 1.00 97.88 106 ILE A N 1
ATOM 774 C CA . ILE A 1 106 ? 6.200 11.664 -17.507 1.00 97.88 106 ILE A CA 1
ATOM 775 C C . ILE A 1 106 ? 5.302 12.048 -18.688 1.00 97.88 106 ILE A C 1
ATOM 777 O O . ILE A 1 106 ? 4.074 12.033 -18.578 1.00 97.88 106 ILE A O 1
ATOM 781 N N . VAL A 1 107 ? 5.916 12.365 -19.827 1.00 97.06 107 VAL A N 1
ATOM 782 C CA . VAL A 1 107 ? 5.239 12.768 -21.074 1.00 97.06 107 VAL A CA 1
ATOM 783 C C . VAL A 1 107 ? 5.595 11.829 -22.239 1.00 97.06 107 VAL A C 1
ATOM 785 O O . VAL A 1 107 ? 6.248 10.805 -22.040 1.00 97.06 107 VAL A O 1
ATOM 788 N N . GLY A 1 108 ? 5.179 12.163 -23.463 1.00 95.81 108 GLY A N 1
ATOM 789 C CA . GLY A 1 108 ? 5.461 11.382 -24.673 1.00 95.81 108 GLY A CA 1
ATOM 790 C C . GLY A 1 108 ? 4.271 10.548 -25.141 1.00 95.81 108 GLY A C 1
ATOM 791 O O . GLY A 1 108 ? 3.121 10.972 -25.008 1.00 95.81 108 GLY A O 1
ATOM 792 N N . ASP A 1 109 ? 4.566 9.380 -25.708 1.00 96.25 109 ASP A N 1
ATOM 793 C CA . ASP A 1 109 ? 3.566 8.456 -26.242 1.00 96.25 109 ASP A CA 1
ATOM 794 C C . ASP A 1 109 ? 2.745 7.789 -25.120 1.00 96.25 109 ASP A C 1
ATOM 796 O O . ASP A 1 109 ? 3.095 7.835 -23.936 1.00 96.25 109 ASP A O 1
ATOM 800 N N . ARG A 1 110 ? 1.661 7.099 -25.500 1.00 94.38 110 ARG A N 1
ATOM 801 C CA . ARG A 1 110 ? 0.871 6.225 -24.609 1.00 94.38 110 ARG A CA 1
ATOM 802 C C . ARG A 1 110 ? 0.927 4.759 -25.067 1.00 94.38 110 ARG A C 1
ATOM 804 O O . ARG A 1 110 ? -0.101 4.214 -25.469 1.00 94.38 110 ARG A O 1
ATOM 811 N N . PRO A 1 111 ? 2.117 4.134 -25.056 1.00 96.88 111 PRO A N 1
ATOM 812 C CA . PRO A 1 111 ? 2.283 2.767 -25.526 1.00 96.88 111 PRO A CA 1
ATOM 813 C C . PRO A 1 111 ? 1.554 1.738 -24.658 1.00 96.88 111 PRO A C 1
ATOM 815 O O . PRO A 1 111 ? 1.450 1.892 -23.440 1.00 96.88 111 PRO A O 1
ATOM 818 N N . ALA A 1 112 ? 1.203 0.602 -25.263 1.00 97.12 112 ALA A N 1
ATOM 819 C CA . ALA A 1 112 ? 1.028 -0.641 -24.518 1.00 97.12 112 ALA A CA 1
ATOM 820 C C . ALA A 1 112 ? 2.351 -1.070 -23.846 1.00 97.12 112 ALA A C 1
ATOM 822 O O . ALA A 1 112 ? 3.438 -0.797 -24.357 1.00 97.12 112 ALA A O 1
ATOM 823 N N . GLY A 1 113 ? 2.268 -1.782 -22.720 1.00 97.25 113 GLY A N 1
ATOM 824 C CA . GLY A 1 113 ? 3.444 -2.175 -21.929 1.00 97.25 113 GLY A CA 1
ATOM 825 C C . GLY A 1 113 ? 3.745 -1.247 -20.747 1.00 97.25 113 GLY A C 1
ATOM 826 O O . GLY A 1 113 ? 4.756 -1.423 -20.078 1.00 97.25 113 GLY A O 1
ATOM 827 N N . VAL A 1 114 ? 2.883 -0.272 -20.454 1.00 98.19 114 VAL A N 1
ATOM 828 C CA . VAL A 1 114 ? 2.976 0.543 -19.234 1.00 98.19 114 VAL A CA 1
ATOM 829 C C . VAL A 1 114 ? 1.918 0.065 -18.246 1.00 98.19 114 VAL A C 1
ATOM 831 O O . VAL A 1 114 ? 0.726 0.159 -18.532 1.00 98.19 114 VAL A O 1
ATOM 834 N N . TYR A 1 115 ? 2.342 -0.442 -17.090 1.00 98.25 115 TYR A N 1
ATOM 835 C CA . TYR A 1 115 ? 1.454 -1.048 -16.099 1.00 98.25 115 TYR A CA 1
ATOM 836 C C . TYR A 1 115 ? 1.528 -0.320 -14.753 1.00 98.25 115 TYR A C 1
ATOM 838 O O . TYR A 1 115 ? 2.622 0.023 -14.294 1.00 98.25 115 TYR A O 1
ATOM 846 N N . PRO A 1 116 ? 0.393 -0.126 -14.059 1.00 97.69 116 PRO A N 1
ATOM 847 C CA . PRO A 1 116 ? 0.430 0.112 -12.624 1.00 97.69 116 PRO A CA 1
ATOM 848 C C . PRO A 1 116 ? 0.900 -1.156 -11.895 1.00 97.69 116 PRO A C 1
ATOM 850 O O . PRO A 1 116 ? 0.674 -2.272 -12.370 1.00 97.69 116 PRO A O 1
ATOM 853 N N . PHE A 1 117 ? 1.500 -0.987 -10.714 1.00 97.88 117 PHE A N 1
ATOM 854 C CA . PHE A 1 117 ? 2.040 -2.084 -9.900 1.00 97.88 117 PHE A CA 1
ATOM 855 C C . PHE A 1 117 ? 1.079 -3.273 -9.754 1.00 97.88 117 PHE A C 1
ATOM 857 O O . PHE A 1 117 ? 1.455 -4.410 -10.027 1.00 97.88 117 PHE A O 1
ATOM 864 N N . HIS A 1 118 ? -0.177 -3.015 -9.374 1.00 96.06 118 HIS A N 1
ATOM 865 C CA . HIS A 1 118 ? -1.162 -4.075 -9.150 1.00 96.06 118 HIS A CA 1
ATOM 866 C C . HIS A 1 118 ? -1.456 -4.902 -10.405 1.00 96.06 118 HIS A C 1
ATOM 868 O O . HIS A 1 118 ? -1.590 -6.113 -10.294 1.00 96.06 118 HIS A O 1
ATOM 874 N N . ALA A 1 119 ? -1.496 -4.283 -11.589 1.00 96.94 119 ALA A N 1
ATOM 875 C CA . ALA A 1 119 ? -1.733 -5.016 -12.831 1.00 96.94 119 ALA A CA 1
ATOM 876 C C . ALA A 1 119 ? -0.559 -5.945 -13.166 1.00 96.94 119 ALA A C 1
ATOM 878 O O . ALA A 1 119 ? -0.772 -7.081 -13.580 1.00 96.94 119 ALA A O 1
ATOM 879 N N . ALA A 1 120 ? 0.678 -5.489 -12.946 1.00 97.38 120 ALA A N 1
ATOM 880 C CA . ALA A 1 120 ? 1.854 -6.334 -13.125 1.00 97.38 120 ALA A CA 1
ATOM 881 C C . ALA A 1 120 ? 1.883 -7.492 -12.118 1.00 97.38 120 ALA A C 1
ATOM 883 O O . ALA A 1 120 ? 2.166 -8.624 -12.501 1.00 97.38 120 ALA A O 1
ATOM 884 N N . LEU A 1 121 ? 1.534 -7.229 -10.855 1.00 96.50 121 LEU A N 1
ATOM 885 C CA . LEU A 1 121 ? 1.388 -8.271 -9.842 1.00 96.50 121 LEU A CA 1
ATOM 886 C C . LEU A 1 121 ? 0.320 -9.298 -10.246 1.00 96.50 121 LEU A C 1
ATOM 888 O O . LEU A 1 121 ? 0.588 -10.492 -10.203 1.00 96.50 121 LEU A O 1
ATOM 892 N N . ASP A 1 122 ? -0.865 -8.851 -10.666 1.00 95.94 122 ASP A N 1
ATOM 893 C CA . ASP A 1 122 ? -1.969 -9.733 -11.064 1.00 95.94 122 ASP A CA 1
ATOM 894 C C . ASP A 1 122 ? -1.591 -10.620 -12.271 1.00 95.94 122 ASP A C 1
ATOM 896 O O . ASP A 1 122 ? -1.921 -11.808 -12.281 1.00 95.94 122 ASP A O 1
ATOM 900 N N . LEU A 1 123 ? -0.830 -10.092 -13.241 1.00 95.88 123 LEU A N 1
ATOM 901 C CA . LEU A 1 123 ? -0.284 -10.884 -14.352 1.00 95.88 123 LEU A CA 1
ATOM 902 C C . LEU A 1 123 ? 0.643 -11.998 -13.851 1.00 95.88 123 LEU A C 1
ATOM 904 O O . LEU A 1 123 ? 0.427 -13.161 -14.184 1.00 95.88 123 LEU A O 1
ATOM 908 N N . ILE A 1 124 ? 1.621 -11.668 -13.003 1.00 94.56 124 ILE A N 1
ATOM 909 C CA . ILE A 1 124 ? 2.586 -12.648 -12.478 1.00 94.56 124 ILE A CA 1
ATOM 910 C C . ILE A 1 124 ? 1.890 -13.712 -11.634 1.00 94.56 124 ILE A C 1
ATOM 912 O O . ILE A 1 124 ? 2.195 -14.894 -11.768 1.00 94.56 124 ILE A O 1
ATOM 916 N N . MET A 1 125 ? 0.943 -13.312 -10.781 1.00 92.38 125 MET A N 1
ATOM 917 C CA . MET A 1 125 ? 0.161 -14.253 -9.970 1.00 92.38 125 MET A CA 1
ATOM 918 C C . MET A 1 125 ? -0.684 -15.197 -10.834 1.00 92.38 125 MET A C 1
ATOM 920 O O . MET A 1 125 ? -0.977 -16.308 -10.411 1.00 92.38 125 MET A O 1
ATOM 924 N N . SER A 1 126 ? -1.009 -14.788 -12.062 1.00 93.31 126 SER A N 1
ATOM 925 C CA . SER A 1 126 ? -1.686 -15.621 -13.064 1.00 93.31 126 SER A CA 1
ATOM 926 C C . SER A 1 126 ? -0.714 -16.435 -13.937 1.00 93.31 126 SER A C 1
ATOM 928 O O . SER A 1 126 ? -1.134 -17.041 -14.920 1.00 93.31 126 SER A O 1
ATOM 930 N N . GLY A 1 127 ? 0.589 -16.429 -13.630 1.00 92.62 127 GLY A N 1
ATOM 931 C CA . GLY A 1 127 ? 1.622 -17.103 -14.423 1.00 92.62 127 GLY A CA 1
ATOM 932 C C . GLY A 1 127 ? 1.970 -16.400 -15.741 1.00 92.62 127 GLY A C 1
ATOM 933 O O . GLY A 1 127 ? 2.568 -17.011 -16.626 1.00 92.62 127 GLY A O 1
ATOM 934 N N . LEU A 1 128 ? 1.593 -15.128 -15.901 1.00 94.50 128 LEU A N 1
ATOM 935 C CA . LEU A 1 128 ? 1.834 -14.332 -17.103 1.00 94.50 128 LEU A CA 1
ATOM 936 C C . LEU A 1 128 ? 2.950 -13.312 -16.864 1.00 94.50 128 LEU A C 1
ATOM 938 O O . LEU A 1 128 ? 2.965 -12.605 -15.859 1.00 94.50 128 LEU A O 1
ATOM 942 N N . SER A 1 129 ? 3.861 -13.177 -17.829 1.00 93.94 129 SER A N 1
ATOM 943 C CA . SER A 1 129 ? 4.866 -12.113 -17.792 1.00 93.94 129 SER A CA 1
ATOM 944 C C . SER A 1 129 ? 4.359 -10.851 -18.507 1.00 93.94 129 SER A C 1
ATOM 946 O O . SER A 1 129 ? 3.879 -10.955 -19.640 1.00 93.94 129 SER A O 1
ATOM 948 N N . PRO A 1 130 ? 4.493 -9.647 -17.911 1.00 95.62 130 PRO A N 1
ATOM 949 C CA . PRO A 1 130 ? 4.087 -8.396 -18.556 1.00 95.62 130 PRO A CA 1
ATOM 950 C C . PRO A 1 130 ? 4.995 -7.993 -19.735 1.00 95.62 130 PRO A C 1
ATOM 952 O O . PRO A 1 130 ? 4.583 -7.172 -20.561 1.00 95.62 130 PRO A O 1
ATOM 955 N N . GLY A 1 131 ? 6.190 -8.591 -19.854 1.00 96.00 131 GLY A N 1
ATOM 956 C CA . GLY A 1 131 ? 7.093 -8.416 -20.993 1.00 96.00 131 GLY A CA 1
ATOM 957 C C . GLY A 1 131 ? 8.444 -9.110 -20.828 1.00 96.00 131 GLY A C 1
ATOM 958 O O . GLY A 1 131 ? 8.607 -10.011 -20.013 1.00 96.00 131 GLY A O 1
ATOM 959 N N . ARG A 1 132 ? 9.427 -8.741 -21.654 1.00 95.81 132 ARG A N 1
ATOM 960 C CA . ARG A 1 132 ? 10.742 -9.412 -21.681 1.00 95.81 132 ARG A CA 1
ATOM 961 C C . ARG A 1 132 ? 11.843 -8.581 -21.039 1.00 95.81 132 ARG A C 1
ATOM 963 O O . ARG A 1 132 ? 12.712 -9.150 -20.379 1.00 95.81 132 ARG A O 1
ATOM 970 N N . THR A 1 133 ? 11.802 -7.269 -21.250 1.00 97.94 133 THR A N 1
ATOM 971 C CA . THR A 1 133 ? 12.783 -6.312 -20.738 1.00 97.94 133 THR A CA 1
ATOM 972 C C . THR A 1 133 ? 12.021 -5.264 -19.951 1.00 97.94 133 THR A C 1
ATOM 974 O O . THR A 1 133 ? 11.396 -4.371 -20.526 1.00 97.94 133 THR A O 1
ATOM 977 N N . ILE A 1 134 ? 12.040 -5.417 -18.632 1.00 98.50 134 ILE A N 1
ATOM 978 C CA . ILE A 1 134 ? 11.116 -4.731 -17.738 1.00 98.50 134 ILE A CA 1
ATOM 979 C C . ILE A 1 134 ? 11.866 -3.701 -16.910 1.00 98.50 134 ILE A C 1
ATOM 981 O O . ILE A 1 134 ? 12.865 -4.021 -16.275 1.00 98.50 134 ILE A O 1
ATOM 985 N N . ALA A 1 135 ? 11.350 -2.479 -16.874 1.00 98.56 135 ALA A N 1
ATOM 986 C CA . ALA A 1 135 ? 11.761 -1.460 -15.925 1.00 98.56 135 ALA A CA 1
ATOM 987 C C . ALA A 1 135 ? 10.691 -1.284 -14.843 1.00 98.56 135 ALA A C 1
ATOM 989 O O . ALA A 1 135 ? 9.528 -1.043 -15.157 1.00 98.56 135 ALA A O 1
ATOM 990 N N . VAL A 1 136 ? 11.078 -1.362 -13.574 1.00 98.50 136 VAL A N 1
ATOM 991 C CA . VAL A 1 136 ? 10.240 -1.011 -12.423 1.00 98.50 136 VAL A CA 1
ATOM 992 C C . VAL A 1 136 ? 10.645 0.385 -11.957 1.00 98.50 136 VAL A C 1
ATOM 994 O O . VAL A 1 136 ? 11.799 0.600 -11.601 1.00 98.50 136 VAL A O 1
ATOM 997 N N . TYR A 1 137 ? 9.731 1.355 -11.999 1.00 98.44 137 TYR A N 1
ATOM 998 C CA . TYR A 1 137 ? 10.002 2.734 -11.589 1.00 98.44 137 TYR A CA 1
ATOM 999 C C . TYR A 1 137 ? 9.541 2.991 -10.158 1.00 98.44 137 TYR A C 1
ATOM 1001 O O . TYR A 1 137 ? 8.341 3.010 -9.882 1.00 98.44 137 TYR A O 1
ATOM 1009 N N . GLY A 1 138 ? 10.508 3.206 -9.273 1.00 96.12 138 GLY A N 1
ATOM 1010 C CA . GLY A 1 138 ? 10.344 3.182 -7.825 1.00 96.12 138 GLY A CA 1
ATOM 1011 C C . GLY A 1 138 ? 11.338 2.203 -7.211 1.00 96.12 138 GLY A C 1
ATOM 1012 O O . GLY A 1 138 ? 11.680 1.199 -7.830 1.00 96.12 138 GLY A O 1
ATOM 1013 N N . ALA A 1 139 ? 11.826 2.522 -6.015 1.00 94.56 139 ALA A N 1
ATOM 1014 C CA . ALA A 1 139 ? 12.828 1.723 -5.320 1.00 94.56 139 ALA A CA 1
ATOM 1015 C C . ALA A 1 139 ? 12.523 1.697 -3.815 1.00 94.56 139 ALA A C 1
ATOM 1017 O O . ALA A 1 139 ? 13.129 2.394 -3.010 1.00 94.56 139 ALA A O 1
ATOM 1018 N N . HIS A 1 140 ? 11.484 0.942 -3.477 1.00 93.19 140 HIS A N 1
ATOM 1019 C CA . HIS A 1 140 ? 11.030 0.615 -2.126 1.00 93.19 140 HIS A CA 1
ATOM 1020 C C . HIS A 1 140 ? 10.819 -0.900 -1.990 1.00 93.19 140 HIS A C 1
ATOM 1022 O O . HIS A 1 140 ? 10.709 -1.586 -3.012 1.00 93.19 140 HIS A O 1
ATOM 1028 N N . ARG A 1 141 ? 10.652 -1.419 -0.766 1.00 93.94 141 ARG A N 1
ATOM 1029 C CA . ARG A 1 141 ? 10.481 -2.856 -0.470 1.00 93.94 141 ARG A CA 1
ATOM 1030 C C . ARG A 1 141 ? 9.665 -3.631 -1.511 1.00 93.94 141 ARG A C 1
ATOM 1032 O O . ARG A 1 141 ? 10.189 -4.493 -2.205 1.00 93.94 141 ARG A O 1
ATOM 1039 N N . TYR A 1 142 ? 8.396 -3.261 -1.711 1.00 95.75 142 TYR A N 1
ATOM 1040 C CA . TYR A 1 142 ? 7.515 -3.977 -2.648 1.00 95.75 142 TYR A CA 1
ATOM 1041 C C . TYR A 1 142 ? 7.922 -3.883 -4.128 1.00 95.75 142 TYR A C 1
ATOM 1043 O O . TYR A 1 142 ? 7.629 -4.800 -4.889 1.00 95.75 142 TYR A O 1
ATOM 1051 N N . SER A 1 143 ? 8.605 -2.814 -4.553 1.00 96.44 143 SER A N 1
ATOM 1052 C CA . SER A 1 143 ? 9.144 -2.718 -5.918 1.00 96.44 143 SER A CA 1
ATOM 1053 C C . SER A 1 143 ? 10.325 -3.668 -6.120 1.00 96.44 143 SER A C 1
ATOM 1055 O O . SER A 1 143 ? 10.437 -4.271 -7.183 1.00 96.44 143 SER A O 1
ATOM 1057 N N . VAL A 1 144 ? 11.151 -3.853 -5.081 1.00 96.62 144 VAL A N 1
ATOM 1058 C CA . VAL A 1 144 ? 12.275 -4.796 -5.082 1.00 96.62 144 VAL A CA 1
ATOM 1059 C C . VAL A 1 144 ? 11.750 -6.227 -5.102 1.00 96.62 144 VAL A C 1
ATOM 1061 O O . VAL A 1 144 ? 12.142 -6.989 -5.978 1.00 96.62 144 VAL A O 1
ATOM 1064 N N . LEU A 1 145 ? 10.789 -6.554 -4.232 1.00 96.69 145 LEU A N 1
ATOM 1065 C CA . LEU A 1 145 ? 10.142 -7.871 -4.205 1.00 96.69 145 LEU A CA 1
ATOM 1066 C C . LEU A 1 145 ? 9.460 -8.206 -5.542 1.00 96.69 145 LEU A C 1
ATOM 1068 O O . LEU A 1 145 ? 9.574 -9.321 -6.050 1.00 96.69 145 LEU A O 1
ATOM 1072 N N . LEU A 1 146 ? 8.779 -7.233 -6.162 1.00 97.25 146 LEU A N 1
ATOM 1073 C CA . LEU A 1 146 ? 8.185 -7.431 -7.485 1.00 97.25 146 LEU A CA 1
ATOM 1074 C C . LEU A 1 146 ? 9.258 -7.644 -8.560 1.00 97.25 146 LEU A C 1
ATOM 1076 O O . LEU A 1 146 ? 9.103 -8.522 -9.405 1.00 97.25 146 LEU A O 1
ATOM 1080 N N . ALA A 1 147 ? 10.334 -6.854 -8.545 1.00 97.25 147 ALA A N 1
ATOM 1081 C CA . ALA A 1 147 ? 11.432 -6.981 -9.499 1.00 97.25 147 ALA A CA 1
ATOM 1082 C C . ALA A 1 147 ? 12.154 -8.333 -9.371 1.00 97.25 147 ALA A C 1
ATOM 1084 O O . ALA A 1 147 ? 12.476 -8.952 -10.386 1.00 97.25 147 ALA A O 1
ATOM 1085 N N . GLU A 1 148 ? 12.346 -8.821 -8.146 1.00 96.00 148 GLU A N 1
ATOM 1086 C CA . GLU A 1 148 ? 12.875 -10.155 -7.867 1.00 96.00 148 GLU A CA 1
ATOM 1087 C C . GLU A 1 148 ? 11.959 -11.228 -8.449 1.00 96.00 148 GLU A C 1
ATOM 1089 O O . GLU A 1 148 ? 12.411 -12.035 -9.264 1.00 96.00 148 GLU A O 1
ATOM 1094 N N . LYS A 1 149 ? 10.654 -11.159 -8.164 1.00 95.56 149 LYS A N 1
ATOM 1095 C CA . LYS A 1 149 ? 9.698 -12.121 -8.716 1.00 95.56 149 LYS A CA 1
ATOM 1096 C C . LYS A 1 149 ? 9.655 -12.102 -10.245 1.00 95.56 149 LYS A C 1
ATOM 1098 O O . LYS A 1 149 ? 9.592 -13.148 -10.881 1.00 95.56 149 LYS A O 1
ATOM 1103 N N . LEU A 1 150 ? 9.724 -10.921 -10.859 1.00 95.94 150 LEU A N 1
ATOM 1104 C CA . LEU A 1 150 ? 9.777 -10.760 -12.315 1.00 95.94 150 LEU A CA 1
ATOM 1105 C C . LEU A 1 150 ? 11.032 -11.368 -12.939 1.00 95.94 150 LEU A C 1
ATOM 1107 O O . LEU A 1 150 ? 10.973 -11.830 -14.082 1.00 95.94 150 LEU A O 1
ATOM 1111 N N . SER A 1 151 ? 12.153 -11.360 -12.215 1.00 94.38 151 SER A N 1
ATOM 1112 C CA . SER A 1 151 ? 13.434 -11.874 -12.706 1.00 94.38 151 SER A CA 1
ATOM 1113 C C . SER A 1 151 ? 13.426 -13.389 -12.936 1.00 94.38 151 SER A C 1
ATOM 1115 O O . SER A 1 151 ? 14.204 -13.876 -13.751 1.00 94.38 151 SER A O 1
ATOM 1117 N N . GLU A 1 152 ? 12.492 -14.116 -12.314 1.00 91.88 152 GLU A N 1
ATOM 1118 C CA . GLU A 1 152 ? 12.265 -15.546 -12.555 1.00 91.88 152 GLU A CA 1
ATOM 1119 C C . GLU A 1 152 ? 11.670 -15.833 -13.952 1.00 91.88 152 GLU A C 1
ATOM 1121 O O . GLU A 1 152 ? 11.909 -16.901 -14.512 1.00 91.88 152 GLU A O 1
ATOM 1126 N N . TYR A 1 153 ? 10.905 -14.894 -14.531 1.00 88.56 153 TYR A N 1
ATOM 1127 C CA . TYR A 1 153 ? 10.115 -15.109 -15.763 1.00 88.56 153 TYR A CA 1
ATOM 1128 C C . TYR A 1 153 ? 10.539 -14.220 -16.940 1.00 88.56 153 TYR A C 1
ATOM 1130 O O . TYR A 1 153 ? 10.027 -14.366 -18.054 1.00 88.56 153 TYR A O 1
ATOM 1138 N N . SER A 1 154 ? 11.442 -13.268 -16.708 1.00 88.06 154 SER A N 1
ATOM 1139 C CA . SER A 1 154 ? 11.775 -12.207 -17.664 1.00 88.06 154 SER A CA 1
ATOM 1140 C C . SER A 1 154 ? 13.233 -12.282 -18.092 1.00 88.06 154 SER A C 1
ATOM 1142 O O . SER A 1 154 ? 14.103 -12.690 -17.331 1.00 88.06 154 SER A O 1
ATOM 1144 N N . ARG A 1 155 ? 13.536 -11.835 -19.317 1.00 90.25 155 ARG A N 1
ATOM 1145 C CA . ARG A 1 155 ? 14.917 -11.832 -19.828 1.00 90.25 155 ARG A CA 1
ATOM 1146 C C . ARG A 1 155 ? 15.795 -10.846 -19.060 1.00 90.25 155 ARG A C 1
ATOM 1148 O O . ARG A 1 155 ? 16.985 -11.102 -18.879 1.00 90.25 155 ARG A O 1
ATOM 1155 N N . ARG A 1 156 ? 15.241 -9.687 -18.700 1.00 96.06 156 ARG A N 1
ATOM 1156 C CA . ARG A 1 156 ? 15.961 -8.650 -17.963 1.00 96.06 156 ARG A CA 1
ATOM 1157 C C . ARG A 1 156 ? 15.011 -7.767 -17.169 1.00 96.06 156 ARG A C 1
ATOM 1159 O O . ARG A 1 156 ? 13.957 -7.388 -17.679 1.00 96.06 156 ARG A O 1
ATOM 1166 N N . VAL A 1 157 ? 15.419 -7.420 -15.952 1.00 97.62 157 VAL A N 1
ATOM 1167 C CA . VAL A 1 157 ? 14.672 -6.543 -15.049 1.00 97.62 157 VAL A CA 1
ATOM 1168 C C . VAL A 1 157 ? 15.593 -5.437 -14.542 1.00 97.62 157 VAL A C 1
ATOM 1170 O O . VAL A 1 157 ? 16.725 -5.699 -14.137 1.00 97.62 157 VAL A O 1
ATOM 1173 N N . TYR A 1 158 ? 15.086 -4.211 -14.576 1.00 98.06 158 TYR A N 1
ATOM 1174 C CA . TYR A 1 158 ? 15.735 -3.005 -14.085 1.00 98.06 158 TYR A CA 1
ATOM 1175 C C . TYR A 1 158 ? 14.887 -2.378 -12.983 1.00 98.06 158 TYR A C 1
ATOM 1177 O O . TYR A 1 158 ? 13.659 -2.357 -13.086 1.00 98.06 158 TYR A O 1
ATOM 1185 N N . ILE A 1 159 ? 15.536 -1.779 -11.991 1.00 98.19 159 ILE A N 1
ATOM 1186 C CA . ILE A 1 159 ? 14.908 -0.822 -11.079 1.00 98.19 159 ILE A CA 1
ATOM 1187 C C . ILE A 1 159 ? 15.388 0.575 -11.458 1.00 98.19 159 ILE A C 1
ATOM 1189 O O . ILE A 1 159 ? 16.586 0.849 -11.481 1.00 98.19 159 ILE A O 1
ATOM 1193 N N . ILE A 1 160 ? 14.451 1.474 -11.742 1.00 98.00 160 ILE A N 1
ATOM 1194 C CA . ILE A 1 160 ? 14.722 2.898 -11.910 1.00 98.00 160 ILE A CA 1
ATOM 1195 C C . ILE A 1 160 ? 14.433 3.570 -10.567 1.00 98.00 160 ILE A C 1
ATOM 1197 O O . ILE A 1 160 ? 13.276 3.701 -10.164 1.00 98.00 160 ILE A O 1
ATOM 1201 N N . ASP A 1 161 ? 15.492 3.986 -9.880 1.00 95.88 161 ASP A N 1
ATOM 1202 C CA . ASP A 1 161 ? 15.429 4.620 -8.565 1.00 95.88 161 ASP A CA 1
ATOM 1203 C C . ASP A 1 161 ? 15.412 6.154 -8.712 1.00 95.88 161 ASP A C 1
ATOM 1205 O O . ASP A 1 161 ? 16.437 6.739 -9.089 1.00 95.88 161 ASP A O 1
ATOM 1209 N N . PRO A 1 162 ? 14.290 6.836 -8.401 1.00 93.12 162 PRO A N 1
ATOM 1210 C CA . PRO A 1 162 ? 14.202 8.295 -8.458 1.00 93.12 162 PRO A CA 1
ATOM 1211 C C . PRO A 1 162 ? 14.969 9.015 -7.332 1.00 93.12 162 PRO A C 1
ATOM 1213 O O . PRO A 1 162 ? 14.910 10.247 -7.271 1.00 93.12 162 PRO A O 1
ATOM 1216 N N . GLY A 1 163 ? 15.676 8.279 -6.466 1.00 83.81 163 GLY A N 1
ATOM 1217 C CA . GLY A 1 163 ? 16.446 8.786 -5.330 1.00 83.81 163 GLY A CA 1
ATOM 1218 C C . GLY A 1 163 ? 15.778 8.506 -3.985 1.00 83.81 163 GLY A C 1
ATOM 1219 O O . GLY A 1 163 ? 15.827 9.361 -3.106 1.00 83.81 163 GLY A O 1
ATOM 1220 N N . SER A 1 164 ? 15.108 7.360 -3.845 1.00 69.25 164 SER A N 1
ATOM 1221 C CA . SER A 1 164 ? 14.291 7.029 -2.669 1.00 69.25 164 SER A CA 1
ATOM 1222 C C . SER A 1 164 ? 14.727 5.769 -1.921 1.00 69.25 164 SER A C 1
ATOM 1224 O O . SER A 1 164 ? 14.139 5.477 -0.884 1.00 69.25 164 SER A O 1
ATOM 1226 N N . THR A 1 165 ? 15.692 4.995 -2.435 1.00 73.69 165 THR A N 1
ATOM 1227 C CA . THR A 1 165 ? 15.951 3.654 -1.889 1.00 73.69 165 THR A CA 1
ATOM 1228 C C . THR A 1 165 ? 16.867 3.633 -0.670 1.00 73.69 165 THR A C 1
ATOM 1230 O O . THR A 1 165 ? 17.964 4.194 -0.678 1.00 73.69 165 THR A O 1
ATOM 1233 N N . THR A 1 166 ? 16.445 2.882 0.342 1.00 73.69 166 THR A N 1
ATOM 1234 C CA . THR A 1 166 ? 17.272 2.358 1.442 1.00 73.69 166 THR A CA 1
ATOM 1235 C C . THR A 1 166 ? 17.353 0.826 1.405 1.00 73.69 166 THR A C 1
ATOM 1237 O O . THR A 1 166 ? 18.023 0.221 2.238 1.00 73.69 166 THR A O 1
ATOM 1240 N N . GLU A 1 167 ? 16.688 0.197 0.432 1.00 85.44 167 GLU A N 1
ATOM 1241 C CA . GLU A 1 167 ? 16.543 -1.254 0.328 1.00 85.44 167 GLU A CA 1
ATOM 1242 C C . GLU A 1 167 ? 17.800 -1.930 -0.224 1.00 85.44 167 GLU A C 1
ATOM 1244 O O . GLU A 1 167 ? 18.503 -1.393 -1.089 1.00 85.44 167 GLU A O 1
ATOM 1249 N N . ILE A 1 168 ? 18.035 -3.165 0.222 1.00 86.38 168 ILE A N 1
ATOM 1250 C CA . ILE A 1 168 ? 19.052 -4.041 -0.359 1.00 86.38 168 ILE A CA 1
ATOM 1251 C C . ILE A 1 168 ? 18.478 -4.648 -1.637 1.00 86.38 168 ILE A C 1
ATOM 1253 O O . ILE A 1 168 ? 17.502 -5.393 -1.601 1.00 86.38 168 ILE A O 1
ATOM 1257 N N . ILE A 1 169 ? 19.098 -4.339 -2.773 1.00 90.19 169 ILE A N 1
ATOM 1258 C CA . ILE A 1 169 ? 18.643 -4.815 -4.081 1.00 90.19 169 ILE A CA 1
ATOM 1259 C C . ILE A 1 169 ? 19.474 -6.042 -4.500 1.00 90.19 169 ILE A C 1
ATOM 1261 O O . ILE A 1 169 ? 20.709 -5.983 -4.436 1.00 90.19 169 ILE A O 1
ATOM 1265 N N . PRO A 1 170 ? 18.836 -7.145 -4.943 1.00 90.56 170 PRO A N 1
ATOM 1266 C CA . PRO A 1 170 ? 19.530 -8.318 -5.465 1.00 90.56 170 PRO A CA 1
ATOM 1267 C C . PRO A 1 170 ? 20.515 -7.981 -6.592 1.00 90.56 170 PRO A C 1
ATOM 1269 O O . PRO A 1 170 ? 20.211 -7.209 -7.499 1.00 90.56 170 PRO A O 1
ATOM 1272 N N . LYS A 1 171 ? 21.703 -8.601 -6.576 1.00 89.62 171 LYS A N 1
ATOM 1273 C CA . LYS A 1 171 ? 22.791 -8.308 -7.536 1.00 89.62 171 LYS A CA 1
ATOM 1274 C C . LYS A 1 171 ? 22.431 -8.590 -8.999 1.00 89.62 171 LYS A C 1
ATOM 1276 O O . LYS A 1 171 ? 23.079 -8.058 -9.894 1.00 89.62 171 LYS A O 1
ATOM 1281 N N . ASN A 1 172 ? 21.454 -9.459 -9.242 1.00 89.50 172 ASN A N 1
ATOM 1282 C CA . ASN A 1 172 ? 20.959 -9.802 -10.576 1.00 89.50 172 ASN A CA 1
ATOM 1283 C C . ASN A 1 172 ? 20.004 -8.746 -11.159 1.00 89.50 172 ASN A C 1
ATOM 1285 O O . ASN A 1 172 ? 19.621 -8.870 -12.321 1.00 89.50 172 ASN A O 1
ATOM 1289 N N . ILE A 1 173 ? 19.624 -7.728 -10.381 1.00 95.31 173 ILE A N 1
ATOM 1290 C CA . ILE A 1 173 ? 18.753 -6.636 -10.810 1.00 95.31 173 ILE A CA 1
ATOM 1291 C C . ILE A 1 173 ? 19.602 -5.379 -10.987 1.00 95.31 173 ILE A C 1
ATOM 1293 O O . ILE A 1 173 ? 20.271 -4.918 -10.062 1.00 95.31 173 ILE A O 1
ATOM 1297 N N . GLU A 1 174 ? 19.576 -4.811 -12.190 1.00 95.38 174 GLU A N 1
ATOM 1298 C CA . GLU A 1 174 ? 20.320 -3.590 -12.485 1.00 95.38 174 GLU A CA 1
ATOM 1299 C C . GLU A 1 174 ? 19.560 -2.361 -11.969 1.00 95.38 174 GLU A C 1
ATOM 1301 O O . GLU A 1 174 ? 18.364 -2.200 -12.224 1.00 95.38 174 GLU A O 1
ATOM 1306 N N . VAL A 1 175 ? 20.259 -1.476 -11.254 1.00 96.12 175 VAL A N 1
ATOM 1307 C CA . VAL A 1 175 ? 19.675 -0.270 -10.653 1.00 96.12 175 VAL A CA 1
ATOM 1308 C C . VAL A 1 175 ? 20.154 0.969 -11.390 1.00 96.12 175 VAL A C 1
ATOM 1310 O O . VAL A 1 175 ? 21.347 1.268 -11.429 1.00 96.12 175 VAL A O 1
ATOM 1313 N N . ILE A 1 176 ? 19.208 1.739 -11.918 1.00 96.44 176 ILE A N 1
ATOM 1314 C CA . ILE A 1 176 ? 19.460 2.983 -12.635 1.00 96.44 176 ILE A CA 1
ATOM 1315 C C . ILE A 1 176 ? 18.941 4.144 -11.789 1.00 96.44 176 ILE A C 1
ATOM 1317 O O . ILE A 1 176 ? 17.737 4.365 -11.680 1.00 96.44 176 ILE A O 1
ATOM 1321 N N . ARG A 1 177 ? 19.855 4.924 -11.202 1.00 95.38 177 ARG A N 1
ATOM 1322 C CA . ARG A 1 177 ? 19.508 6.122 -10.418 1.00 95.38 177 ARG A CA 1
ATOM 1323 C C . ARG A 1 177 ? 19.137 7.282 -11.338 1.00 95.38 177 ARG A C 1
ATOM 1325 O O . ARG A 1 177 ? 20.002 8.032 -11.800 1.00 95.38 177 ARG A O 1
ATOM 1332 N N . SER A 1 178 ? 17.852 7.407 -11.645 1.00 96.31 178 SER A N 1
ATOM 1333 C CA . SER A 1 178 ? 17.323 8.425 -12.550 1.00 96.31 178 SER A CA 1
ATOM 1334 C C . SER A 1 178 ? 15.814 8.593 -12.387 1.00 96.31 178 SER A C 1
ATOM 1336 O O . SER A 1 178 ? 15.149 7.782 -11.749 1.00 96.31 178 SER A O 1
ATOM 1338 N N . LYS A 1 179 ? 15.251 9.630 -13.011 1.00 97.25 179 LYS A N 1
ATOM 1339 C CA . LYS A 1 179 ? 13.797 9.790 -13.140 1.00 97.25 179 LYS A CA 1
ATOM 1340 C C . LYS A 1 179 ? 13.370 9.509 -14.567 1.00 97.25 179 LYS A C 1
ATOM 1342 O O . LYS A 1 179 ? 14.066 9.889 -15.507 1.00 97.25 179 LYS A O 1
ATOM 1347 N N . VAL A 1 180 ? 12.214 8.877 -14.723 1.00 98.19 180 VAL A N 1
ATOM 1348 C CA . VAL A 1 180 ? 11.568 8.703 -16.029 1.00 98.19 180 VAL A CA 1
ATOM 1349 C C . VAL A 1 180 ? 10.979 10.039 -16.479 1.00 98.19 180 VAL A C 1
ATOM 1351 O O . VAL A 1 180 ? 10.350 10.728 -15.678 1.00 98.19 180 VAL A O 1
ATOM 1354 N N . ARG A 1 181 ? 11.174 10.408 -17.751 1.00 98.12 181 ARG A N 1
ATOM 1355 C CA . ARG A 1 181 ? 10.702 11.685 -18.318 1.00 98.12 181 ARG A CA 1
ATOM 1356 C C . ARG A 1 181 ? 9.831 11.532 -19.545 1.00 98.12 181 ARG A C 1
ATOM 1358 O O . ARG A 1 181 ? 8.811 12.206 -19.641 1.00 98.12 181 ARG A O 1
ATOM 1365 N N . VAL A 1 182 ? 10.224 10.673 -20.482 1.00 98.31 182 VAL A N 1
ATOM 1366 C CA . VAL A 1 182 ? 9.485 10.500 -21.737 1.00 98.31 182 VAL A CA 1
ATOM 1367 C C . VAL A 1 182 ? 9.352 9.024 -22.059 1.00 98.31 182 VAL A C 1
ATOM 1369 O O . VAL A 1 182 ? 10.341 8.294 -22.014 1.00 98.31 182 VAL A O 1
ATOM 1372 N N . LEU A 1 183 ? 8.146 8.592 -22.409 1.00 98.50 183 LEU A N 1
ATOM 1373 C CA . LEU A 1 183 ? 7.901 7.264 -22.965 1.00 98.50 183 LEU A CA 1
ATOM 1374 C C . LEU A 1 183 ? 7.832 7.360 -24.484 1.00 98.50 183 LEU A C 1
ATOM 1376 O O . LEU A 1 183 ? 7.206 8.275 -25.023 1.00 98.50 183 LEU A O 1
ATOM 1380 N N . LYS A 1 184 ? 8.479 6.418 -25.167 1.00 98.06 184 LYS A N 1
ATOM 1381 C CA . LYS A 1 184 ? 8.463 6.324 -26.624 1.00 98.06 184 LYS A CA 1
ATOM 1382 C C . LYS A 1 184 ? 8.061 4.937 -27.088 1.00 98.06 184 LYS A C 1
ATOM 1384 O O . LYS A 1 184 ? 8.471 3.924 -26.513 1.00 98.06 184 LYS A O 1
ATOM 1389 N N . GLY A 1 185 ? 7.289 4.925 -28.165 1.00 96.94 185 GLY A N 1
ATOM 1390 C CA . GLY A 1 185 ? 6.713 3.727 -28.743 1.00 96.94 185 GLY A CA 1
ATOM 1391 C C . GLY A 1 185 ? 5.267 4.008 -29.139 1.00 96.94 185 GLY A C 1
ATOM 1392 O O . GLY A 1 185 ? 4.397 3.979 -28.274 1.00 96.94 185 GLY A O 1
ATOM 1393 N N . PRO A 1 186 ? 4.962 4.263 -30.420 1.00 89.62 186 PRO A N 1
ATOM 1394 C CA . PRO A 1 186 ? 3.618 4.687 -30.824 1.00 89.62 186 PRO A CA 1
ATOM 1395 C C . PRO A 1 186 ? 2.537 3.627 -30.554 1.00 89.62 186 PRO A C 1
ATOM 1397 O O . PRO A 1 186 ? 1.371 3.966 -30.370 1.00 89.62 186 PRO A O 1
ATOM 1400 N N . HIS A 1 187 ? 2.915 2.345 -30.501 1.00 94.44 187 HIS A N 1
ATOM 1401 C CA . HIS A 1 187 ? 1.998 1.233 -30.216 1.00 94.44 187 HIS A CA 1
ATOM 1402 C C . HIS A 1 187 ? 2.385 0.454 -28.957 1.00 94.44 187 HIS A C 1
ATOM 1404 O O . HIS A 1 187 ? 1.533 0.142 -28.127 1.00 94.44 187 HIS A O 1
ATOM 1410 N N . ARG A 1 188 ? 3.674 0.146 -28.798 1.00 96.88 188 ARG A N 1
ATOM 1411 C CA . ARG A 1 188 ? 4.231 -0.580 -27.654 1.00 96.88 188 ARG A CA 1
ATOM 1412 C C . ARG A 1 188 ? 5.504 0.106 -27.204 1.00 96.88 188 ARG A C 1
ATOM 1414 O O . ARG A 1 188 ? 6.215 0.656 -28.042 1.00 96.88 188 ARG A O 1
ATOM 1421 N N . LEU A 1 189 ? 5.768 0.068 -25.903 1.00 98.50 189 LEU A N 1
ATOM 1422 C CA . LEU A 1 189 ? 6.933 0.702 -25.315 1.00 98.50 189 LEU A CA 1
ATOM 1423 C C . LEU A 1 189 ? 8.190 0.105 -25.949 1.00 98.50 189 LEU A C 1
ATOM 1425 O O . LEU A 1 189 ? 8.305 -1.114 -26.083 1.00 98.50 189 LEU A O 1
ATOM 1429 N N . SER A 1 190 ? 9.093 0.976 -26.378 1.00 97.88 190 SER A N 1
ATOM 1430 C CA . SER A 1 190 ? 10.380 0.578 -26.949 1.00 97.88 190 SER A CA 1
ATOM 1431 C C . SER A 1 190 ? 11.546 1.305 -26.292 1.00 97.88 190 SER A C 1
ATOM 1433 O O . SER A 1 190 ? 12.648 0.770 -26.226 1.00 97.88 190 SER A O 1
ATOM 1435 N N . GLU A 1 191 ? 11.320 2.527 -25.806 1.00 98.44 191 GLU A N 1
ATOM 1436 C CA . GLU A 1 191 ? 12.350 3.330 -25.157 1.00 98.44 191 GLU A CA 1
ATOM 1437 C C . GLU A 1 191 ? 11.750 4.165 -24.016 1.00 98.44 191 GLU A C 1
ATOM 1439 O O . GLU A 1 191 ? 10.707 4.809 -24.156 1.00 98.44 191 GLU A O 1
ATOM 1444 N N . ILE A 1 192 ? 12.458 4.190 -22.890 1.00 98.69 192 ILE A N 1
ATOM 1445 C CA . ILE A 1 192 ? 12.196 5.045 -21.737 1.00 98.69 192 ILE A CA 1
ATOM 1446 C C . ILE A 1 192 ? 13.315 6.087 -21.684 1.00 98.69 192 ILE A C 1
ATOM 1448 O O . ILE A 1 192 ? 14.479 5.755 -21.452 1.00 98.69 192 ILE A O 1
ATOM 1452 N N . LYS A 1 193 ? 12.985 7.365 -21.889 1.00 98.50 193 LYS A N 1
ATOM 1453 C CA . LYS A 1 193 ? 13.932 8.463 -21.662 1.00 98.50 193 LYS A CA 1
ATOM 1454 C C . LYS A 1 193 ? 13.980 8.799 -20.183 1.00 98.50 193 LYS A C 1
ATOM 1456 O O . LYS A 1 193 ? 12.948 9.049 -19.552 1.00 98.50 193 LYS A O 1
ATOM 1461 N N . LEU A 1 194 ? 15.198 8.835 -19.668 1.00 98.25 194 LEU A N 1
ATOM 1462 C CA . LEU A 1 194 ? 15.503 9.157 -18.288 1.00 98.25 194 LEU A CA 1
ATOM 1463 C C . LEU A 1 194 ? 16.091 10.570 -18.209 1.00 98.25 194 LEU A C 1
ATOM 1465 O O . LEU A 1 194 ? 16.488 11.136 -19.226 1.00 98.25 194 LEU A O 1
ATOM 1469 N N . ASP A 1 195 ? 16.215 11.121 -17.002 1.00 95.25 195 ASP A N 1
ATOM 1470 C CA . ASP A 1 195 ? 16.994 12.351 -16.777 1.00 95.25 195 ASP A CA 1
ATOM 1471 C C . ASP A 1 195 ? 18.435 12.214 -17.283 1.00 95.25 195 ASP A C 1
ATOM 1473 O O . ASP A 1 195 ? 19.046 13.176 -17.744 1.00 95.25 195 ASP A O 1
ATOM 1477 N N . LYS A 1 196 ? 18.986 11.002 -17.183 1.00 91.50 196 LYS A N 1
ATOM 1478 C CA . LYS A 1 196 ? 20.354 10.676 -17.583 1.00 91.50 196 LYS A CA 1
ATOM 1479 C C . LYS A 1 196 ? 20.331 9.493 -18.543 1.00 91.50 196 LYS A C 1
ATOM 1481 O O . LYS A 1 196 ? 20.419 8.346 -18.119 1.00 91.50 196 LYS A O 1
ATOM 1486 N N . GLY A 1 197 ? 20.202 9.790 -19.833 1.00 95.94 197 GLY A N 1
ATOM 1487 C CA . GLY A 1 197 ? 20.248 8.796 -20.904 1.00 95.94 197 GLY A CA 1
ATOM 1488 C C . GLY A 1 197 ? 18.891 8.175 -21.233 1.00 95.94 197 GLY A C 1
ATOM 1489 O O . GLY A 1 197 ? 17.840 8.814 -21.147 1.00 95.94 197 GLY A O 1
ATOM 1490 N N . SER A 1 198 ? 18.922 6.928 -21.681 1.00 97.75 198 SER A N 1
ATOM 1491 C CA . SER A 1 198 ? 17.745 6.189 -22.120 1.00 97.75 198 SER A CA 1
ATOM 1492 C C . SER A 1 198 ? 17.897 4.706 -21.837 1.00 97.75 198 SER A C 1
ATOM 1494 O O . SER A 1 198 ? 19.010 4.193 -21.746 1.00 97.75 198 SER A O 1
ATOM 1496 N N . LEU A 1 199 ? 16.761 4.032 -21.711 1.00 98.25 199 LEU A 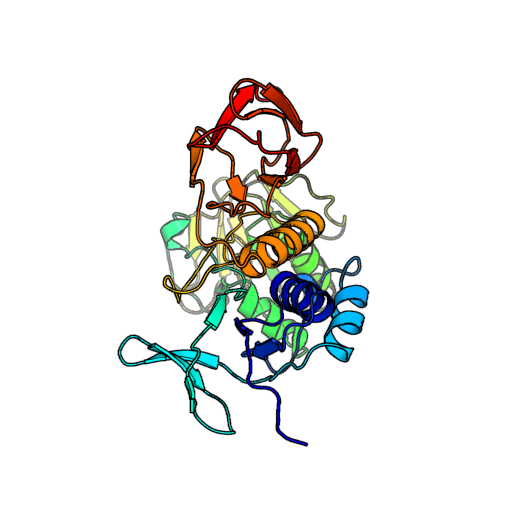N 1
ATOM 1497 C CA . LEU A 1 199 ? 16.677 2.601 -21.492 1.00 98.25 199 LEU A CA 1
ATOM 1498 C C . LEU A 1 199 ? 15.765 1.986 -22.549 1.00 98.25 199 LEU A C 1
ATOM 1500 O O . LEU A 1 199 ? 14.607 2.383 -22.680 1.00 98.25 199 LEU A O 1
ATOM 1504 N N . GLU A 1 200 ? 16.275 1.002 -23.279 1.00 98.12 200 GLU A N 1
ATOM 1505 C CA . GLU A 1 200 ? 15.439 0.148 -24.118 1.00 98.12 200 GLU A CA 1
ATOM 1506 C C . GLU A 1 200 ? 14.721 -0.866 -23.229 1.00 98.12 200 GLU A C 1
ATOM 1508 O O . GLU A 1 200 ? 15.342 -1.708 -22.578 1.00 98.12 200 GLU A O 1
ATOM 1513 N N . ALA A 1 201 ? 13.400 -0.765 -23.183 1.00 98.00 201 ALA A N 1
ATOM 1514 C CA . ALA A 1 201 ? 12.543 -1.645 -22.409 1.00 98.00 201 ALA A CA 1
ATOM 1515 C C . ALA A 1 201 ? 11.209 -1.788 -23.129 1.00 98.00 201 ALA A C 1
ATOM 1517 O O . ALA A 1 201 ? 10.719 -0.838 -23.742 1.00 98.00 201 ALA A O 1
ATOM 1518 N N . ASP A 1 202 ? 10.619 -2.976 -23.037 1.00 98.00 202 ASP A N 1
ATOM 1519 C CA . ASP A 1 202 ? 9.310 -3.251 -23.623 1.00 98.00 202 ASP A CA 1
ATOM 1520 C C . ASP A 1 202 ? 8.171 -3.152 -22.604 1.00 98.00 202 ASP A C 1
ATOM 1522 O O . ASP A 1 202 ? 6.996 -3.259 -22.964 1.00 98.00 202 ASP A O 1
ATOM 1526 N N . THR A 1 203 ? 8.540 -2.945 -21.337 1.00 98.62 203 THR A N 1
ATOM 1527 C CA . THR A 1 203 ? 7.626 -2.826 -20.210 1.00 98.62 203 THR A CA 1
ATOM 1528 C C . THR A 1 203 ? 8.122 -1.799 -19.199 1.00 98.62 203 THR A C 1
ATOM 1530 O O . THR A 1 203 ? 9.283 -1.835 -18.790 1.00 98.62 203 THR A O 1
ATOM 1533 N N . LEU A 1 204 ? 7.223 -0.929 -18.743 1.00 98.69 204 LEU A N 1
ATOM 1534 C CA . LEU A 1 204 ? 7.419 -0.052 -17.594 1.00 98.69 204 LEU A CA 1
ATOM 1535 C C . LEU A 1 204 ? 6.345 -0.346 -16.549 1.00 98.69 204 LEU A C 1
ATOM 1537 O O . LEU A 1 204 ? 5.156 -0.192 -16.817 1.00 98.69 204 LEU A O 1
ATOM 1541 N N . ILE A 1 205 ? 6.760 -0.718 -15.346 1.00 98.69 205 ILE A N 1
ATOM 1542 C CA . ILE A 1 205 ? 5.881 -0.874 -14.191 1.00 98.69 205 ILE A CA 1
ATOM 1543 C C . ILE A 1 205 ? 6.071 0.341 -13.297 1.00 98.69 205 ILE A C 1
ATOM 1545 O O . ILE A 1 205 ? 7.168 0.587 -12.803 1.00 98.69 205 ILE A O 1
ATOM 1549 N N . ILE A 1 206 ? 5.008 1.105 -13.073 1.00 98.50 206 ILE A N 1
ATOM 1550 C CA . ILE A 1 206 ? 5.053 2.248 -12.164 1.00 98.50 206 ILE A CA 1
ATOM 1551 C C . ILE A 1 206 ? 4.786 1.744 -10.743 1.00 98.50 206 ILE A C 1
ATOM 1553 O O . ILE A 1 206 ? 3.720 1.203 -10.447 1.00 98.50 206 ILE A O 1
ATOM 1557 N N . SER A 1 207 ? 5.761 1.949 -9.860 1.00 97.50 207 SER A N 1
ATOM 1558 C CA . SER A 1 207 ? 5.747 1.556 -8.452 1.00 97.50 207 SER A CA 1
ATOM 1559 C C . SER A 1 207 ? 6.001 2.765 -7.549 1.00 97.50 207 SER A C 1
ATOM 1561 O O . SER A 1 207 ? 6.850 2.743 -6.670 1.00 97.50 207 SER A O 1
ATOM 1563 N N . ILE A 1 208 ? 5.280 3.859 -7.790 1.00 95.88 208 ILE A N 1
ATOM 1564 C CA . ILE A 1 208 ? 5.240 5.008 -6.881 1.00 95.88 208 ILE A CA 1
ATOM 1565 C C . ILE A 1 208 ? 3.841 5.046 -6.285 1.00 95.88 208 ILE A C 1
ATOM 1567 O O . ILE A 1 208 ? 2.868 5.269 -7.008 1.00 95.88 208 ILE A O 1
ATOM 1571 N N . PHE A 1 209 ? 3.723 4.749 -4.994 1.00 95.38 209 PHE A N 1
ATOM 1572 C CA . PHE A 1 209 ? 2.427 4.561 -4.347 1.00 95.38 209 PHE A CA 1
ATOM 1573 C C . PHE A 1 209 ? 1.915 5.876 -3.766 1.00 95.38 209 PHE A C 1
ATOM 1575 O O . PHE A 1 209 ? 2.682 6.720 -3.307 1.00 95.38 209 PHE A O 1
ATOM 1582 N N . LYS A 1 210 ? 0.595 6.057 -3.801 1.00 94.31 210 LYS A N 1
ATOM 1583 C CA . LYS A 1 210 ? -0.095 7.165 -3.146 1.00 94.31 210 LYS A CA 1
ATOM 1584 C C . LYS A 1 210 ? -1.249 6.630 -2.310 1.00 94.31 210 LYS A C 1
ATOM 1586 O O . LYS A 1 210 ? -2.055 5.863 -2.852 1.00 94.31 210 LYS A O 1
ATOM 1591 N N . PRO A 1 211 ? -1.361 7.040 -1.031 1.00 95.06 211 PRO A N 1
ATOM 1592 C CA . PRO A 1 211 ? -2.520 6.694 -0.231 1.00 95.06 211 PRO A CA 1
ATOM 1593 C C . PRO A 1 211 ? -3.810 7.085 -0.936 1.00 95.06 211 PRO A C 1
ATOM 1595 O O . PRO A 1 211 ? -3.908 8.154 -1.549 1.00 95.06 211 PRO A O 1
ATOM 1598 N N . TRP A 1 212 ? -4.788 6.189 -0.886 1.00 93.50 212 TRP A N 1
ATOM 1599 C CA . TRP A 1 212 ? -6.042 6.372 -1.594 1.00 93.50 212 TRP A CA 1
ATOM 1600 C C . TRP A 1 212 ? -7.200 5.785 -0.802 1.00 93.50 212 TRP A C 1
ATOM 1602 O O . TRP A 1 212 ? -7.221 4.595 -0.503 1.00 93.50 212 TRP A O 1
ATOM 1612 N N . ASN A 1 213 ? -8.182 6.634 -0.504 1.00 94.62 213 ASN A N 1
ATOM 1613 C CA . ASN A 1 213 ? -9.446 6.226 0.085 1.00 94.62 213 ASN A CA 1
ATOM 1614 C C . ASN A 1 213 ? -10.602 6.672 -0.833 1.00 94.62 213 ASN A C 1
ATOM 1616 O O . ASN A 1 213 ? -10.953 7.854 -0.822 1.00 94.62 213 ASN A O 1
ATOM 1620 N N . PRO A 1 214 ? -11.198 5.758 -1.621 1.00 93.00 214 PRO A N 1
ATOM 1621 C CA . PRO A 1 214 ? -12.359 6.069 -2.453 1.00 93.00 214 PRO A CA 1
ATOM 1622 C C . PRO A 1 214 ? -13.674 6.204 -1.657 1.00 93.00 214 PRO A C 1
ATOM 1624 O O . PRO A 1 214 ? -14.669 6.662 -2.218 1.00 93.00 214 PRO A O 1
ATOM 1627 N N . PHE A 1 215 ? -13.679 5.859 -0.364 1.00 94.62 215 PHE A N 1
ATOM 1628 C CA . PHE A 1 215 ? -14.836 5.920 0.539 1.00 94.62 215 PHE A CA 1
ATOM 1629 C C . PHE A 1 215 ? -14.518 6.838 1.736 1.00 94.62 215 PHE A C 1
ATOM 1631 O O . PHE A 1 215 ? -14.231 6.363 2.837 1.00 94.62 215 PHE A O 1
ATOM 1638 N N . PRO A 1 216 ? -14.499 8.171 1.541 1.00 90.25 216 PRO A N 1
ATOM 1639 C CA . PRO A 1 216 ? -14.034 9.128 2.550 1.00 90.25 216 PRO A CA 1
ATOM 1640 C C . PRO A 1 216 ? -14.857 9.134 3.848 1.00 90.25 216 PRO A C 1
ATOM 1642 O O . PRO A 1 216 ? -14.370 9.610 4.870 1.00 90.25 216 PRO A O 1
ATOM 1645 N N . GLU A 1 217 ? -16.088 8.625 3.815 1.00 91.31 217 GLU A N 1
ATOM 1646 C CA . GLU A 1 217 ? -16.943 8.431 4.987 1.00 91.31 217 GLU A CA 1
ATOM 1647 C C . GLU A 1 217 ? -16.477 7.296 5.913 1.00 91.31 217 GLU A C 1
ATOM 1649 O O . GLU A 1 217 ? -16.847 7.269 7.085 1.00 91.31 217 GLU A O 1
ATOM 1654 N N . LEU A 1 218 ? -15.652 6.378 5.407 1.00 94.88 218 LEU A N 1
ATOM 1655 C CA . LEU A 1 218 ? -15.124 5.251 6.159 1.00 94.88 218 LEU A CA 1
ATOM 1656 C C . LEU A 1 218 ? -13.680 5.542 6.613 1.00 94.88 218 LEU A C 1
ATOM 1658 O O . LEU A 1 218 ? -12.870 6.042 5.820 1.00 94.88 218 LEU A O 1
ATOM 1662 N N . PRO A 1 219 ? -13.307 5.214 7.865 1.00 95.94 219 PRO A N 1
ATOM 1663 C CA . PRO A 1 219 ? -11.935 5.350 8.338 1.00 95.94 219 PRO A CA 1
ATOM 1664 C C . PRO A 1 219 ? -10.975 4.484 7.499 1.00 95.94 219 PRO A C 1
ATOM 1666 O O . PRO A 1 219 ? -11.268 3.311 7.263 1.00 95.94 219 PRO A O 1
ATOM 1669 N N . PRO A 1 220 ? -9.827 5.020 7.047 1.00 97.62 220 PRO A N 1
ATOM 1670 C CA . PRO A 1 220 ? -8.833 4.245 6.311 1.00 97.62 220 PRO A CA 1
ATOM 1671 C C . PRO A 1 220 ? -7.746 3.649 7.221 1.00 97.62 220 PRO A C 1
ATOM 1673 O O . PRO A 1 220 ? -7.411 4.217 8.263 1.00 97.62 220 PRO A O 1
ATOM 1676 N N . VAL A 1 221 ? -7.130 2.547 6.784 1.00 98.25 221 VAL A N 1
ATOM 1677 C CA . VAL A 1 221 ? -5.980 1.892 7.433 1.00 98.25 221 VAL A CA 1
ATOM 1678 C C . VAL A 1 221 ? -4.967 1.380 6.408 1.00 98.25 221 VAL A C 1
ATOM 1680 O O . VAL A 1 221 ? -5.269 1.213 5.224 1.00 98.25 221 VAL A O 1
ATOM 1683 N N . GLY A 1 222 ? -3.738 1.126 6.858 1.00 97.38 222 GLY A N 1
ATOM 1684 C CA . GLY A 1 222 ? -2.665 0.634 6.001 1.00 97.38 222 GLY A CA 1
ATOM 1685 C C . GLY A 1 222 ? -2.300 1.636 4.913 1.00 97.38 222 GLY A C 1
ATOM 1686 O O . GLY A 1 222 ? -2.360 2.847 5.130 1.00 97.38 222 GLY A O 1
ATOM 1687 N N . HIS A 1 223 ? -1.981 1.149 3.713 1.00 96.94 223 HIS A N 1
ATOM 1688 C CA . HIS A 1 223 ? -1.638 2.032 2.595 1.00 96.94 223 HIS A CA 1
ATOM 1689 C C . HIS A 1 223 ? -2.795 2.936 2.132 1.00 96.94 223 HIS A C 1
ATOM 1691 O O . HIS A 1 223 ? -2.542 3.899 1.417 1.00 96.94 223 HIS A O 1
ATOM 1697 N N . ALA A 1 224 ? -4.041 2.702 2.572 1.00 97.38 224 ALA A N 1
ATOM 1698 C CA . ALA A 1 224 ? -5.142 3.630 2.292 1.00 97.38 224 ALA A CA 1
ATOM 1699 C C . ALA A 1 224 ? -4.999 4.939 3.090 1.00 97.38 224 ALA A C 1
ATOM 1701 O O . ALA A 1 224 ? -5.582 5.962 2.728 1.00 97.38 224 ALA A O 1
ATOM 1702 N N . ALA A 1 225 ? -4.201 4.914 4.164 1.00 96.44 225 ALA A N 1
ATOM 1703 C CA . ALA A 1 225 ? -3.937 6.043 5.048 1.00 96.44 225 ALA A CA 1
ATOM 1704 C C . ALA A 1 225 ? -2.455 6.464 5.105 1.00 96.44 225 ALA A C 1
ATOM 1706 O O . ALA A 1 225 ? -2.184 7.611 5.464 1.00 96.44 225 ALA A O 1
ATOM 1707 N N . LEU A 1 226 ? -1.517 5.562 4.792 1.00 95.69 226 LEU A N 1
ATOM 1708 C CA . LEU A 1 226 ? -0.090 5.698 5.108 1.00 95.69 226 LEU A CA 1
ATOM 1709 C C . LEU A 1 226 ? 0.804 5.511 3.878 1.00 95.69 226 LEU A C 1
ATOM 1711 O O . LEU A 1 226 ? 0.607 4.594 3.084 1.00 95.69 226 LEU A O 1
ATOM 1715 N N . GLU A 1 227 ? 1.834 6.345 3.759 1.00 92.62 227 GLU A N 1
ATOM 1716 C CA . GLU A 1 227 ? 2.925 6.208 2.784 1.00 92.62 227 GLU A CA 1
ATOM 1717 C C . GLU A 1 227 ? 4.139 5.605 3.504 1.00 92.62 227 GLU A C 1
ATOM 1719 O O . GLU A 1 227 ? 5.087 6.293 3.871 1.00 92.62 227 GLU A O 1
ATOM 1724 N N . THR A 1 228 ? 4.067 4.303 3.777 1.00 91.69 228 THR A N 1
ATOM 1725 C CA . THR A 1 228 ? 5.155 3.509 4.361 1.00 91.69 228 THR A CA 1
ATOM 1726 C C . THR A 1 228 ? 5.240 2.176 3.649 1.00 91.69 228 THR A C 1
ATOM 1728 O O . THR A 1 228 ? 4.226 1.669 3.181 1.00 91.69 228 THR A O 1
ATOM 1731 N N . TYR A 1 229 ? 6.435 1.601 3.594 1.00 91.81 229 TYR A N 1
ATOM 1732 C CA . TYR A 1 229 ? 6.665 0.279 3.018 1.00 91.81 229 TYR A CA 1
ATOM 1733 C C . TYR A 1 229 ? 7.076 -0.755 4.069 1.00 91.81 229 TYR A C 1
ATOM 1735 O O . TYR A 1 229 ? 7.338 -1.902 3.721 1.00 91.81 229 TYR A O 1
ATOM 1743 N N . ASN A 1 230 ? 7.102 -0.359 5.345 1.00 92.81 230 ASN A N 1
ATOM 1744 C CA . ASN A 1 230 ? 7.447 -1.223 6.462 1.00 92.81 230 ASN A CA 1
ATOM 1745 C C . ASN A 1 230 ? 6.207 -2.020 6.924 1.00 92.81 230 ASN A C 1
ATOM 1747 O O . ASN A 1 230 ? 5.244 -1.404 7.396 1.00 92.81 230 ASN A O 1
ATOM 1751 N N . PRO A 1 231 ? 6.207 -3.365 6.835 1.00 95.19 231 PRO A N 1
ATOM 1752 C CA . PRO A 1 231 ? 5.063 -4.175 7.250 1.00 95.19 231 PRO A CA 1
ATOM 1753 C C . PRO A 1 231 ? 4.706 -4.013 8.734 1.00 95.19 231 PRO A C 1
ATOM 1755 O O . PRO A 1 231 ? 3.527 -3.948 9.071 1.00 95.19 231 PRO A O 1
ATOM 1758 N N . GLY A 1 232 ? 5.699 -3.850 9.614 1.00 95.94 232 GLY A N 1
ATOM 1759 C CA . GLY A 1 232 ? 5.486 -3.615 11.045 1.00 95.94 232 GLY A CA 1
ATOM 1760 C C . GLY A 1 232 ? 4.688 -2.340 11.324 1.00 95.94 232 GLY A C 1
ATOM 1761 O O . GLY A 1 232 ? 3.758 -2.355 12.128 1.00 95.94 232 GLY A O 1
ATOM 1762 N N . ALA A 1 233 ? 4.950 -1.255 10.588 1.00 96.06 233 ALA A N 1
ATOM 1763 C CA . ALA A 1 233 ? 4.156 -0.028 10.695 1.00 96.06 233 ALA A CA 1
ATOM 1764 C C . ALA A 1 233 ? 2.685 -0.247 10.291 1.00 96.06 233 ALA A C 1
ATOM 1766 O O . ALA A 1 233 ? 1.780 0.341 10.883 1.00 96.06 233 ALA A O 1
ATOM 1767 N N . LEU A 1 234 ? 2.433 -1.098 9.290 1.00 97.31 234 LEU A N 1
ATOM 1768 C CA . LEU A 1 234 ? 1.082 -1.437 8.831 1.00 97.31 234 LEU A CA 1
ATOM 1769 C C . LEU A 1 234 ? 0.323 -2.296 9.853 1.00 97.31 234 LEU A C 1
ATOM 1771 O O . LEU A 1 234 ? -0.883 -2.102 10.033 1.00 97.31 234 LEU A O 1
ATOM 1775 N N . LEU A 1 235 ? 1.020 -3.216 10.525 1.00 98.00 235 LEU A N 1
ATOM 1776 C CA . LEU A 1 235 ? 0.479 -4.013 11.628 1.00 98.00 235 LEU A CA 1
ATOM 1777 C C . LEU A 1 235 ? 0.113 -3.118 12.819 1.00 98.00 235 LEU A C 1
ATOM 1779 O O . LEU A 1 235 ? -1.026 -3.150 13.284 1.00 98.00 235 LEU A O 1
ATOM 1783 N N . GLU A 1 236 ? 1.022 -2.233 13.234 1.00 98.12 236 GLU A N 1
ATOM 1784 C CA . GLU A 1 236 ? 0.763 -1.279 14.318 1.00 98.12 236 GLU A CA 1
ATOM 1785 C C . GLU A 1 236 ? -0.401 -0.338 13.998 1.00 98.12 236 GLU A C 1
ATOM 1787 O O . GLU A 1 236 ? -1.269 -0.115 14.839 1.00 98.12 236 GLU A O 1
ATOM 1792 N N . ALA A 1 237 ? -0.484 0.176 12.768 1.00 98.19 237 ALA A N 1
ATOM 1793 C CA . ALA A 1 237 ? -1.623 0.990 12.348 1.00 98.19 237 ALA A CA 1
ATOM 1794 C C . ALA A 1 237 ? -2.955 0.235 12.497 1.00 98.19 237 ALA A C 1
ATOM 1796 O O . ALA A 1 237 ? -3.955 0.813 12.924 1.00 98.19 237 ALA A O 1
ATOM 1797 N N . SER A 1 238 ? -2.964 -1.060 12.187 1.00 98.50 238 SER A N 1
ATOM 1798 C CA . SER A 1 238 ? -4.154 -1.907 12.301 1.00 98.50 238 SER A CA 1
ATOM 1799 C C . SER A 1 238 ? -4.570 -2.089 13.763 1.00 98.50 238 SER A C 1
ATOM 1801 O O . SER A 1 238 ? -5.728 -1.839 14.101 1.00 98.50 238 SER A O 1
ATOM 1803 N N . ARG A 1 239 ? -3.614 -2.392 14.651 1.00 98.44 239 ARG A N 1
ATOM 1804 C CA . ARG A 1 239 ? -3.838 -2.479 16.103 1.00 98.44 239 ARG A CA 1
ATOM 1805 C C . ARG A 1 239 ? -4.358 -1.165 16.687 1.00 98.44 239 ARG A C 1
ATOM 1807 O O . ARG A 1 239 ? -5.358 -1.155 17.405 1.00 98.44 239 ARG A O 1
ATOM 1814 N N . LEU A 1 240 ? -3.711 -0.040 16.368 1.00 97.81 240 LEU A N 1
ATOM 1815 C CA . LEU A 1 240 ? -4.107 1.279 16.872 1.00 97.81 240 LEU A CA 1
ATOM 1816 C C . LEU A 1 240 ? -5.523 1.649 16.421 1.00 97.81 240 LEU A C 1
ATOM 1818 O O . LEU A 1 240 ? -6.299 2.175 17.220 1.00 97.81 240 LEU A O 1
ATOM 1822 N N . LEU A 1 241 ? -5.882 1.361 15.163 1.00 97.62 241 LEU A N 1
ATOM 1823 C CA . LEU A 1 241 ? -7.235 1.613 14.678 1.00 97.62 241 LEU A CA 1
ATOM 1824 C C . LEU A 1 241 ? -8.260 0.704 15.365 1.00 97.62 241 LEU A C 1
ATOM 1826 O O . LEU A 1 241 ? -9.319 1.203 15.736 1.00 97.62 241 LEU A O 1
ATOM 1830 N N . ALA A 1 242 ? -7.949 -0.575 15.593 1.00 97.69 242 ALA A N 1
ATOM 1831 C CA . ALA A 1 242 ? -8.833 -1.486 16.319 1.00 97.69 242 ALA A CA 1
ATOM 1832 C C . ALA A 1 242 ? -9.167 -0.949 17.717 1.00 97.69 242 ALA A C 1
ATOM 1834 O O . ALA A 1 242 ? -10.339 -0.849 18.077 1.00 97.69 242 ALA A O 1
ATOM 1835 N N . VAL A 1 243 ? -8.152 -0.519 18.479 1.00 96.25 243 VAL A N 1
ATOM 1836 C CA . VAL A 1 243 ? -8.335 0.109 19.802 1.00 96.25 243 VAL A CA 1
ATOM 1837 C C . VAL A 1 243 ? -9.217 1.354 19.701 1.00 96.25 243 VAL A C 1
ATOM 1839 O O . VAL A 1 243 ? -10.114 1.550 20.518 1.00 96.25 243 VAL A O 1
ATOM 1842 N N . ASN A 1 244 ? -8.990 2.179 18.680 1.00 93.88 244 ASN A N 1
ATOM 1843 C CA . ASN A 1 244 ? -9.755 3.402 18.469 1.00 93.88 244 ASN A CA 1
ATOM 1844 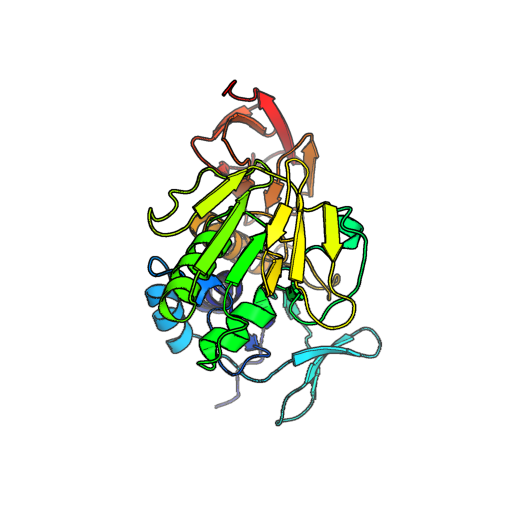C C . ASN A 1 244 ? -11.239 3.112 18.186 1.00 93.88 244 ASN A C 1
ATOM 1846 O O . ASN A 1 244 ? -12.107 3.750 18.774 1.00 93.88 244 ASN A O 1
ATOM 1850 N N . LEU A 1 245 ? -11.517 2.138 17.310 1.00 94.50 245 LEU A N 1
ATOM 1851 C CA . LEU A 1 245 ? -12.863 1.729 16.891 1.00 94.50 245 LEU A CA 1
ATOM 1852 C C . LEU A 1 245 ? -13.639 0.978 17.979 1.00 94.50 245 LEU A C 1
ATOM 1854 O O . LEU A 1 245 ? -14.869 0.991 17.963 1.00 94.50 245 LEU A O 1
ATOM 1858 N N . SER A 1 246 ? -12.924 0.339 18.905 1.00 93.50 246 SER A N 1
ATOM 1859 C CA . SER A 1 246 ? -13.502 -0.419 20.021 1.00 93.50 246 SER A CA 1
ATOM 1860 C C . SER A 1 246 ? -13.900 0.465 21.205 1.00 93.50 246 SER A C 1
ATOM 1862 O O . SER A 1 246 ? -14.484 -0.025 22.165 1.00 93.50 246 SER A O 1
ATOM 1864 N N . CYS A 1 247 ? -13.552 1.754 21.180 1.00 92.06 247 CYS A N 1
ATOM 1865 C CA . CYS A 1 247 ? -13.853 2.658 22.280 1.00 92.06 247 CYS A CA 1
ATOM 1866 C C . CYS A 1 247 ? -15.322 3.097 22.236 1.00 92.06 247 CYS A C 1
ATOM 1868 O O . CYS A 1 247 ? -15.760 3.706 21.261 1.00 92.06 247 CYS A O 1
ATOM 1870 N N . GLU A 1 248 ? -16.071 2.827 23.305 1.00 86.69 248 GLU A N 1
ATOM 1871 C CA . GLU A 1 248 ? -17.477 3.243 23.424 1.00 86.69 248 GLU A CA 1
ATOM 1872 C C . GLU A 1 248 ? -17.619 4.767 23.567 1.00 86.69 248 GLU A C 1
ATOM 1874 O O . GLU A 1 248 ? -18.584 5.367 23.089 1.00 86.69 248 GLU A O 1
ATOM 1879 N N . GLU A 1 249 ? -16.630 5.419 24.186 1.00 85.81 249 GLU A N 1
ATOM 1880 C CA . GLU A 1 249 ? -16.611 6.868 24.352 1.00 85.81 249 GLU A CA 1
ATOM 1881 C C . GLU A 1 249 ? -16.285 7.588 23.035 1.00 85.81 249 GLU A C 1
ATOM 1883 O O . GLU A 1 249 ? -15.172 7.530 22.512 1.00 85.81 249 GLU A O 1
ATOM 1888 N N . GLN A 1 250 ? -17.256 8.358 22.540 1.00 75.12 250 GLN A N 1
ATOM 1889 C CA . GLN A 1 250 ? -17.191 9.087 21.265 1.00 75.12 250 GLN A CA 1
ATOM 1890 C C . GLN A 1 250 ? -16.481 10.453 21.357 1.00 75.12 250 GLN A C 1
ATOM 1892 O O . GLN A 1 250 ? -16.567 11.269 20.436 1.00 75.12 250 GLN A O 1
ATOM 1897 N N . THR A 1 251 ? -15.789 10.755 22.460 1.00 84.44 251 THR A N 1
ATOM 1898 C CA . THR A 1 251 ? -14.981 11.982 22.530 1.00 84.44 251 THR A CA 1
ATOM 1899 C C . THR A 1 251 ? -13.678 11.784 21.760 1.00 84.44 251 THR A C 1
ATOM 1901 O O . THR A 1 251 ? -13.058 10.729 21.830 1.00 84.44 251 THR A O 1
ATOM 1904 N N . TYR A 1 252 ? -13.245 12.781 20.989 1.00 85.69 252 TYR A N 1
ATOM 1905 C CA . TYR A 1 252 ? -12.046 12.646 20.161 1.00 85.69 252 TYR A CA 1
ATOM 1906 C C . TYR A 1 252 ? -11.094 13.823 20.323 1.00 85.69 252 TYR A C 1
ATOM 1908 O O . TYR A 1 252 ? -11.489 14.990 20.355 1.00 85.69 252 TYR A O 1
ATOM 1916 N N . ARG A 1 253 ? -9.801 13.500 20.360 1.00 88.62 253 ARG A N 1
ATOM 1917 C CA . ARG A 1 253 ? -8.698 14.462 20.278 1.00 88.62 253 ARG A CA 1
ATOM 1918 C C . ARG A 1 253 ? -8.128 14.433 18.871 1.00 88.62 253 ARG A C 1
ATOM 1920 O O . ARG A 1 253 ? -7.839 13.358 18.344 1.00 88.62 253 ARG A O 1
ATOM 1927 N N . ARG A 1 254 ? -7.959 15.601 18.252 1.00 90.12 254 ARG A N 1
ATOM 1928 C CA . ARG A 1 254 ? -7.348 15.706 16.919 1.00 90.12 254 ARG A CA 1
ATOM 1929 C C . ARG A 1 254 ? -5.833 15.807 17.034 1.00 90.12 254 ARG A C 1
ATOM 1931 O O . ARG A 1 254 ? -5.311 16.497 17.912 1.00 90.12 254 ARG A O 1
ATOM 1938 N N . VAL A 1 255 ? -5.144 15.156 16.101 1.00 90.88 255 VAL A N 1
ATOM 1939 C CA . VAL A 1 255 ? -3.699 15.297 15.929 1.00 90.88 255 VAL A CA 1
ATOM 1940 C C . VAL A 1 255 ? -3.420 16.349 14.865 1.00 90.88 255 VAL A C 1
ATOM 1942 O O . VAL A 1 255 ? -3.875 16.238 13.727 1.00 90.88 255 VAL A O 1
ATOM 1945 N N . LYS A 1 256 ? -2.662 17.376 15.237 1.00 91.50 256 LYS A N 1
ATOM 1946 C CA . LYS A 1 256 ? -2.102 18.380 14.334 1.00 91.50 256 LYS A CA 1
ATOM 1947 C C . LYS A 1 256 ? -0.661 17.996 14.028 1.00 91.50 256 LYS A C 1
ATOM 1949 O O . LYS A 1 256 ? 0.115 17.746 14.948 1.00 91.50 256 LYS A O 1
ATOM 1954 N N . VAL A 1 257 ? -0.331 17.938 12.745 1.00 91.75 257 VAL A N 1
ATOM 1955 C CA . VAL A 1 257 ? 0.974 17.494 12.252 1.00 91.75 257 VAL A CA 1
ATOM 1956 C C . VAL A 1 257 ? 1.660 18.660 11.548 1.00 91.75 257 VAL A C 1
ATOM 1958 O O . VAL A 1 257 ? 1.045 19.298 10.695 1.00 91.75 257 VAL A O 1
ATOM 1961 N N . GLU A 1 258 ? 2.911 18.939 11.910 1.00 90.56 258 GLU A N 1
ATOM 1962 C CA . GLU A 1 258 ? 3.727 20.013 11.336 1.00 90.56 258 GLU A CA 1
ATOM 1963 C C . GLU A 1 258 ? 5.049 19.448 10.778 1.00 90.56 258 GLU A C 1
ATOM 1965 O O . GLU A 1 258 ? 5.822 18.800 11.488 1.00 90.56 258 GLU A O 1
ATOM 1970 N N . GLY A 1 259 ? 5.326 19.718 9.499 1.00 87.00 259 GLY A N 1
ATOM 1971 C CA . GLY A 1 259 ? 6.508 19.219 8.787 1.00 87.00 259 GLY A CA 1
ATOM 1972 C C . GLY A 1 259 ? 6.276 17.907 8.027 1.00 87.00 259 GLY A C 1
ATOM 1973 O O . GLY A 1 259 ? 5.165 17.382 7.972 1.00 87.00 259 GLY A O 1
ATOM 1974 N N . GLU A 1 260 ? 7.340 17.390 7.411 1.00 87.06 260 GLU A N 1
ATOM 1975 C CA . GLU A 1 260 ? 7.312 16.189 6.561 1.00 87.06 260 GLU A CA 1
ATOM 1976 C C . GLU A 1 260 ? 7.352 14.894 7.392 1.00 87.06 260 GLU A C 1
ATOM 1978 O O . GLU A 1 260 ? 8.363 14.192 7.456 1.00 87.06 260 GLU A O 1
ATOM 1983 N N . ILE A 1 261 ? 6.241 14.607 8.075 1.00 91.25 261 ILE A N 1
ATOM 1984 C CA . ILE A 1 261 ? 5.991 13.376 8.841 1.00 91.25 261 ILE A CA 1
ATOM 1985 C C . ILE A 1 261 ? 4.540 12.930 8.666 1.00 91.25 261 ILE A C 1
ATOM 1987 O O . ILE A 1 261 ? 3.657 13.739 8.374 1.00 91.25 261 ILE A O 1
ATOM 1991 N N . GLN A 1 262 ? 4.272 11.646 8.892 1.00 93.94 262 GLN A N 1
ATOM 1992 C CA . GLN A 1 262 ? 2.906 11.129 8.969 1.00 93.94 262 GLN A CA 1
ATOM 1993 C C . GLN A 1 262 ? 2.609 10.628 10.376 1.00 93.94 262 GLN A C 1
ATOM 1995 O O . GLN A 1 262 ? 3.476 10.071 11.045 1.00 93.94 262 GLN A O 1
ATOM 2000 N N . VAL A 1 263 ? 1.373 10.830 10.829 1.00 94.94 263 VAL A N 1
ATOM 2001 C CA . VAL A 1 263 ? 0.909 10.366 12.138 1.00 94.94 263 VAL A CA 1
ATOM 2002 C C . VAL A 1 263 ? -0.409 9.627 11.981 1.00 94.94 263 VAL A C 1
ATOM 2004 O O . VAL A 1 263 ? -1.281 10.060 11.221 1.00 94.94 263 VAL A O 1
ATOM 2007 N N . PHE A 1 264 ? -0.555 8.530 12.719 1.00 96.44 264 PHE A N 1
ATOM 2008 C CA . PHE A 1 264 ? -1.742 7.694 12.703 1.00 96.44 264 PHE A CA 1
ATOM 2009 C C . PHE A 1 264 ? -2.122 7.184 14.105 1.00 96.44 264 PHE A C 1
ATOM 2011 O O . PHE A 1 264 ? -1.238 6.773 14.856 1.00 96.44 264 PHE A O 1
ATOM 2018 N N . PRO A 1 265 ? -3.424 7.152 14.451 1.00 94.25 265 PRO A N 1
ATOM 2019 C CA . PRO A 1 265 ? -4.540 7.744 13.708 1.00 94.25 265 PRO A CA 1
ATOM 2020 C C . PRO A 1 265 ? -4.562 9.279 13.830 1.00 94.25 265 PRO A C 1
ATOM 2022 O O . PRO A 1 265 ? -3.939 9.866 14.712 1.00 94.25 265 PRO A O 1
ATOM 2025 N N . LYS A 1 266 ? -5.313 9.956 12.951 1.00 91.50 266 LYS A N 1
ATOM 2026 C CA . LYS A 1 266 ? -5.482 11.428 12.997 1.00 91.50 266 LYS A CA 1
ATOM 2027 C C . LYS A 1 266 ? -6.419 11.901 14.118 1.00 91.50 266 LYS A C 1
ATOM 2029 O O . LYS A 1 266 ? -6.459 13.091 14.440 1.00 91.50 266 LYS A O 1
ATOM 2034 N N . THR A 1 267 ? -7.171 10.976 14.703 1.00 90.50 267 THR A N 1
ATOM 2035 C CA . THR A 1 267 ? -8.111 11.198 15.803 1.00 90.50 267 THR A CA 1
ATOM 2036 C C . THR A 1 267 ? -7.945 10.094 16.836 1.00 90.50 267 THR A C 1
ATOM 2038 O O . THR A 1 267 ? -7.951 8.923 16.463 1.00 90.50 267 THR A O 1
ATOM 2041 N N . LEU A 1 268 ? -7.829 10.455 18.113 1.00 90.88 268 LEU A N 1
ATOM 2042 C CA . LEU A 1 268 ? -7.711 9.507 19.224 1.00 90.88 268 LEU A CA 1
ATOM 2043 C C . LEU A 1 268 ? -8.963 9.562 20.087 1.00 90.88 268 LEU A C 1
ATOM 2045 O O . LEU A 1 268 ? -9.332 10.644 20.555 1.00 90.88 268 LEU A O 1
ATOM 2049 N N . THR A 1 269 ? -9.546 8.401 20.350 1.00 91.31 269 THR A N 1
ATOM 2050 C CA . THR A 1 269 ? -10.510 8.197 21.432 1.00 91.31 269 THR A CA 1
ATOM 2051 C C . THR A 1 269 ? -9.788 8.109 22.788 1.00 91.31 269 THR A C 1
ATOM 2053 O O . THR A 1 269 ? -8.556 7.998 22.831 1.00 91.31 269 THR A O 1
ATOM 2056 N N . PRO A 1 270 ? -10.505 8.170 23.925 1.00 88.62 270 PRO A N 1
ATOM 2057 C CA . PRO A 1 270 ? -9.906 8.086 25.261 1.00 88.62 270 PRO A CA 1
ATOM 2058 C C . PRO A 1 270 ? -9.196 6.755 25.529 1.00 88.62 270 PRO A C 1
ATOM 2060 O O . PRO A 1 270 ? -8.218 6.710 26.279 1.00 88.62 270 PRO A O 1
ATOM 2063 N N . CYS A 1 271 ? -9.647 5.684 24.872 1.00 90.94 271 CYS A N 1
ATOM 2064 C CA . CYS A 1 271 ? -9.046 4.359 24.963 1.00 90.94 271 CYS A CA 1
ATOM 2065 C C . CYS A 1 271 ? -7.665 4.293 24.289 1.00 90.94 271 CYS A C 1
ATOM 2067 O O . CYS A 1 271 ? -6.836 3.459 24.656 1.00 90.94 271 CYS A O 1
ATOM 2069 N N . LEU A 1 272 ? -7.390 5.181 23.326 1.00 91.38 272 LEU A N 1
ATOM 2070 C CA . LEU A 1 272 ? -6.137 5.191 22.586 1.00 91.38 272 LEU A CA 1
ATOM 2071 C C . LEU A 1 272 ? -5.134 6.188 23.181 1.00 91.38 272 LEU A C 1
ATOM 2073 O O . LEU A 1 272 ? -5.336 7.407 23.197 1.00 91.38 272 LEU A O 1
ATOM 2077 N N . ARG A 1 273 ? -3.999 5.653 23.637 1.00 89.75 273 ARG A N 1
ATOM 2078 C CA . ARG A 1 273 ? -2.902 6.421 24.251 1.00 89.75 273 ARG A CA 1
ATOM 2079 C C . ARG A 1 273 ? -1.637 6.448 23.406 1.00 89.75 273 ARG A C 1
ATOM 2081 O O . ARG A 1 273 ? -0.631 6.978 23.859 1.00 89.75 273 ARG A O 1
ATOM 2088 N N . GLU A 1 274 ? -1.667 5.880 22.214 1.00 93.75 274 GLU A N 1
ATOM 2089 C CA . GLU A 1 274 ? -0.494 5.682 21.371 1.00 93.75 274 GLU A CA 1
ATOM 2090 C C . GLU A 1 274 ? -0.732 6.251 19.976 1.00 93.75 274 GLU A C 1
ATOM 2092 O O . GLU A 1 274 ? -1.862 6.303 19.489 1.00 93.75 274 GLU A O 1
ATOM 2097 N N . LEU A 1 275 ? 0.354 6.693 19.354 1.00 94.19 275 LEU A N 1
ATOM 2098 C CA . LEU A 1 275 ? 0.402 7.195 17.994 1.00 94.19 275 LEU A CA 1
ATOM 2099 C C . LEU A 1 275 ? 1.530 6.500 17.253 1.00 94.19 275 LEU A C 1
ATOM 2101 O O . LEU A 1 275 ? 2.657 6.442 17.743 1.00 94.19 275 LEU A O 1
ATOM 2105 N N . LEU A 1 276 ? 1.238 6.055 16.043 1.00 96.19 276 LEU A N 1
ATOM 2106 C CA . LEU A 1 276 ? 2.248 5.707 15.064 1.00 96.19 276 LEU A CA 1
ATOM 2107 C C . LEU A 1 276 ? 2.743 6.995 14.411 1.00 96.19 276 LEU A C 1
ATOM 2109 O O . LEU A 1 276 ? 1.946 7.749 13.852 1.00 96.19 276 LEU A O 1
ATOM 2113 N N . VAL A 1 277 ? 4.050 7.241 14.465 1.00 95.31 277 VAL A N 1
ATOM 2114 C CA . VAL A 1 277 ? 4.694 8.340 13.741 1.00 95.31 277 VAL A CA 1
ATOM 2115 C C . VAL A 1 277 ? 5.656 7.758 12.721 1.00 95.31 277 VAL A C 1
ATOM 2117 O O . VAL A 1 277 ? 6.563 7.012 13.080 1.00 95.31 277 VAL A O 1
ATOM 2120 N N . ILE A 1 278 ? 5.451 8.106 11.455 1.00 93.62 278 ILE A N 1
ATOM 2121 C CA . ILE A 1 278 ? 6.236 7.637 10.315 1.00 93.62 278 ILE A CA 1
ATOM 2122 C C . ILE A 1 278 ? 7.094 8.798 9.825 1.00 93.62 278 ILE A C 1
ATOM 2124 O O . ILE A 1 278 ? 6.590 9.877 9.489 1.00 93.62 278 ILE A O 1
ATOM 2128 N N . LYS A 1 279 ? 8.400 8.553 9.788 1.00 89.69 279 LYS A N 1
ATOM 2129 C CA . LYS A 1 279 ? 9.419 9.457 9.271 1.00 89.69 279 LYS A CA 1
ATOM 2130 C C . LYS A 1 279 ? 10.508 8.610 8.604 1.00 89.69 279 LYS A C 1
ATOM 2132 O O . LYS A 1 279 ? 11.422 8.169 9.300 1.00 89.69 279 LYS A O 1
ATOM 2137 N N . PRO A 1 280 ? 10.426 8.379 7.282 1.00 81.88 280 PRO A N 1
ATOM 2138 C CA . PRO A 1 280 ? 11.464 7.650 6.561 1.00 81.88 280 PRO A CA 1
ATOM 2139 C C . PRO A 1 280 ? 12.834 8.307 6.769 1.00 81.88 280 PRO A C 1
ATOM 2141 O O . PRO A 1 280 ? 12.942 9.537 6.742 1.00 81.88 280 PRO A O 1
ATOM 2144 N N . GLY A 1 281 ? 13.863 7.494 7.017 1.00 78.38 281 GLY A N 1
ATOM 2145 C CA . GLY A 1 281 ? 15.218 7.974 7.328 1.00 78.38 281 GLY A CA 1
ATOM 2146 C C . GLY A 1 281 ? 15.429 8.455 8.772 1.00 78.38 281 GLY A C 1
ATOM 2147 O O . GLY A 1 281 ? 16.517 8.919 9.108 1.00 78.38 281 GLY A O 1
ATOM 2148 N N . GLY A 1 282 ? 14.424 8.326 9.641 1.00 85.88 282 GLY A N 1
ATOM 2149 C CA . GLY A 1 282 ? 14.534 8.639 11.063 1.00 85.88 282 GLY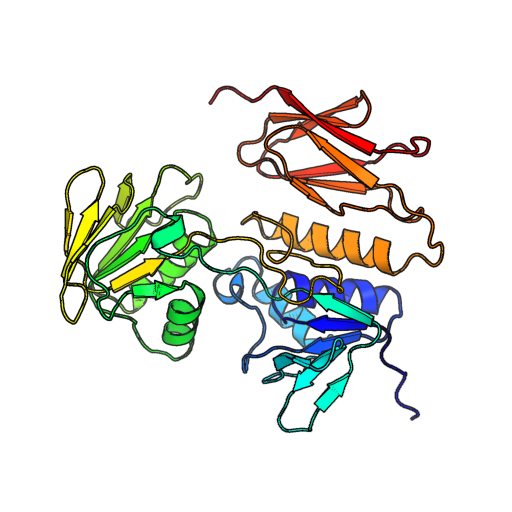 A CA 1
ATOM 2150 C C . GLY A 1 282 ? 14.629 10.133 11.370 1.00 85.88 282 GLY A C 1
ATOM 2151 O O . GLY A 1 282 ? 14.321 11.002 10.549 1.00 85.88 282 GLY A O 1
ATOM 2152 N N . GLY A 1 283 ? 15.001 10.448 12.609 1.00 87.88 283 GLY A N 1
ATOM 2153 C CA . GLY A 1 283 ? 15.138 11.824 13.089 1.00 87.88 283 GLY A CA 1
ATOM 2154 C C . GLY A 1 283 ? 14.587 12.026 14.493 1.00 87.88 283 GLY A C 1
ATOM 2155 O O . GLY A 1 283 ? 14.330 11.073 15.229 1.00 87.88 283 GLY A O 1
ATOM 2156 N N . ARG A 1 284 ? 14.387 13.289 14.874 1.00 90.62 284 ARG A N 1
ATOM 2157 C CA . ARG A 1 284 ? 13.752 13.660 16.141 1.00 90.62 284 ARG A CA 1
ATOM 2158 C C . ARG A 1 284 ? 12.432 14.359 15.876 1.00 90.62 284 ARG A C 1
ATOM 2160 O O . ARG A 1 284 ? 12.340 15.260 15.040 1.00 90.62 284 ARG A O 1
ATOM 2167 N N . ILE A 1 285 ? 11.418 13.958 16.624 1.00 91.69 285 ILE A N 1
ATOM 2168 C CA . ILE A 1 285 ? 10.091 14.569 16.607 1.00 91.69 285 ILE A CA 1
ATOM 2169 C C . ILE A 1 285 ? 9.779 15.135 17.984 1.00 91.69 285 ILE A C 1
ATOM 2171 O O . ILE A 1 285 ? 10.290 14.655 18.992 1.00 91.69 285 ILE A O 1
ATOM 2175 N N . GLU A 1 286 ? 8.904 16.125 18.035 1.00 90.19 286 GLU A N 1
ATOM 2176 C CA . GLU A 1 286 ? 8.339 16.635 19.273 1.00 90.19 286 GLU A CA 1
ATOM 2177 C C . GLU A 1 286 ? 6.834 16.351 19.303 1.00 90.19 286 GLU A C 1
ATOM 2179 O O . GLU A 1 286 ? 6.120 16.682 18.357 1.00 90.19 286 GLU A O 1
ATOM 2184 N N . VAL A 1 287 ? 6.353 15.754 20.393 1.00 90.00 287 VAL A N 1
ATOM 2185 C CA . VAL A 1 287 ? 4.931 15.523 20.671 1.00 90.00 287 VAL A CA 1
ATOM 2186 C C . VAL A 1 287 ? 4.566 16.323 21.914 1.00 90.00 287 VAL A C 1
ATOM 2188 O O . VAL A 1 287 ? 4.989 15.977 23.019 1.00 90.00 287 VAL A O 1
ATOM 2191 N N . ASN A 1 288 ? 3.801 17.405 21.746 1.00 86.50 288 ASN A N 1
ATOM 2192 C CA . ASN A 1 288 ? 3.393 18.307 22.834 1.00 86.50 288 ASN A CA 1
ATOM 2193 C C . ASN A 1 288 ? 4.546 18.680 23.794 1.00 86.50 288 ASN A C 1
ATOM 2195 O O . ASN A 1 288 ? 4.422 18.562 25.014 1.00 86.50 288 ASN A O 1
ATOM 2199 N N . GLY A 1 289 ? 5.683 19.105 23.236 1.00 84.19 289 GLY A N 1
ATOM 2200 C CA . GLY A 1 289 ? 6.859 19.538 24.000 1.00 84.19 289 GLY A CA 1
ATOM 2201 C C . GLY A 1 289 ? 7.797 18.420 24.472 1.00 84.19 289 GLY A C 1
ATOM 2202 O O . GLY A 1 289 ? 8.837 18.716 25.054 1.00 84.19 289 GLY A O 1
ATOM 2203 N N . ARG A 1 290 ? 7.477 17.140 24.233 1.00 88.44 290 ARG A N 1
ATOM 2204 C CA . ARG A 1 290 ? 8.378 16.010 24.521 1.00 88.44 290 ARG A CA 1
ATOM 2205 C C . ARG A 1 290 ? 9.074 15.548 23.251 1.00 88.44 290 ARG A C 1
ATOM 2207 O O . ARG A 1 290 ? 8.403 15.292 22.257 1.00 88.44 290 ARG A O 1
ATOM 2214 N N . VAL A 1 291 ? 10.397 15.413 23.292 1.00 90.25 291 VAL A N 1
ATOM 2215 C CA . VAL A 1 291 ? 11.199 14.993 22.135 1.00 90.25 291 VAL A CA 1
ATOM 2216 C C . VAL A 1 291 ? 11.394 13.478 22.135 1.00 90.25 291 VAL A C 1
ATOM 2218 O O . VAL A 1 291 ? 11.764 12.900 23.154 1.00 90.25 291 VAL A O 1
ATOM 2221 N N . TYR A 1 292 ? 11.182 12.855 20.980 1.00 90.12 292 TYR A N 1
ATOM 2222 C CA . TYR A 1 292 ? 11.361 11.426 20.739 1.00 90.12 292 TYR A CA 1
ATOM 2223 C C . TYR A 1 292 ? 12.336 11.224 19.581 1.00 90.12 292 TYR A C 1
ATOM 2225 O O . TYR A 1 292 ? 12.311 11.978 18.605 1.00 90.12 292 TYR A O 1
ATOM 2233 N N . SER A 1 293 ? 13.176 10.196 19.682 1.00 89.88 293 SER A N 1
ATOM 2234 C CA . SER A 1 293 ? 14.066 9.769 18.600 1.00 89.88 293 SER A CA 1
ATOM 2235 C C . SER A 1 293 ? 13.427 8.627 17.817 1.00 89.88 293 SER A C 1
ATOM 2237 O O . SER A 1 293 ? 12.868 7.704 18.408 1.00 89.88 293 SER A O 1
ATOM 2239 N N . ILE A 1 294 ? 13.534 8.686 16.494 1.00 88.12 294 ILE A N 1
ATOM 2240 C CA . ILE A 1 294 ? 13.089 7.646 15.569 1.00 88.12 294 ILE A CA 1
ATOM 2241 C C . ILE A 1 294 ? 14.333 7.000 14.969 1.00 88.12 294 ILE A C 1
ATOM 2243 O O . ILE A 1 294 ? 15.037 7.627 14.177 1.00 88.12 294 ILE A O 1
ATOM 2247 N N . SER A 1 295 ? 14.602 5.757 15.363 1.00 81.19 295 SER A N 1
ATOM 2248 C CA . SER A 1 295 ? 15.614 4.900 14.749 1.00 81.19 295 SER A CA 1
ATOM 2249 C C . SER A 1 295 ? 14.935 4.017 13.698 1.00 81.19 295 SER A C 1
ATOM 2251 O O . SER A 1 295 ? 14.311 3.020 14.054 1.00 81.19 295 SER A O 1
ATOM 2253 N N . GLY A 1 296 ? 15.006 4.402 12.424 1.00 84.50 296 GLY A N 1
ATOM 2254 C CA . GLY A 1 296 ? 14.341 3.707 11.312 1.00 84.50 296 GLY A CA 1
ATOM 2255 C C . GLY A 1 296 ? 13.196 4.523 10.710 1.00 84.50 296 GLY A C 1
ATOM 2256 O O . GLY A 1 296 ? 13.217 5.749 10.768 1.00 84.50 296 GLY A O 1
ATOM 2257 N N . ASP A 1 297 ? 12.200 3.848 10.134 1.00 86.31 297 ASP A N 1
ATOM 2258 C CA . ASP A 1 297 ? 11.145 4.519 9.355 1.00 86.31 297 ASP A CA 1
ATOM 2259 C C . ASP A 1 297 ? 9.939 4.967 10.183 1.00 86.31 297 ASP A C 1
ATOM 2261 O O . ASP A 1 297 ? 9.146 5.802 9.736 1.00 86.31 297 ASP A O 1
ATOM 2265 N N . TYR A 1 298 ? 9.767 4.411 11.383 1.00 94.06 298 TYR A N 1
ATOM 2266 C CA . TYR A 1 298 ? 8.645 4.738 12.252 1.00 94.06 298 TYR A CA 1
ATOM 2267 C C . TYR A 1 298 ? 8.953 4.503 13.731 1.00 94.06 298 TYR A C 1
ATOM 2269 O O . TYR A 1 298 ? 9.927 3.849 14.095 1.00 94.06 298 TYR A O 1
ATOM 2277 N N . THR A 1 299 ? 8.092 5.041 14.591 1.00 94.88 299 THR A N 1
ATOM 2278 C CA . THR A 1 299 ? 8.070 4.745 16.025 1.00 94.88 299 THR A CA 1
ATOM 2279 C C . THR A 1 299 ? 6.643 4.804 16.569 1.00 94.88 299 THR A C 1
ATOM 2281 O O . THR A 1 299 ? 5.770 5.442 15.972 1.00 94.88 299 THR A O 1
ATOM 2284 N N . ILE A 1 300 ? 6.417 4.177 17.724 1.00 95.06 300 ILE A N 1
ATOM 2285 C CA . ILE A 1 300 ? 5.191 4.335 18.509 1.00 95.06 300 ILE A CA 1
ATOM 2286 C C . ILE A 1 300 ? 5.473 5.291 19.663 1.00 95.06 300 ILE A C 1
ATOM 2288 O O . ILE A 1 300 ? 6.370 5.068 20.475 1.00 95.06 300 ILE A O 1
ATOM 2292 N N . VAL A 1 301 ? 4.691 6.364 19.753 1.00 93.00 301 VAL A N 1
ATOM 2293 C CA . VAL A 1 301 ? 4.793 7.347 20.835 1.00 93.00 301 VAL A CA 1
ATOM 2294 C C . VAL A 1 301 ? 3.538 7.345 21.684 1.00 93.00 301 VAL A C 1
ATOM 2296 O O . VAL A 1 301 ? 2.416 7.320 21.181 1.00 93.00 301 VAL A O 1
ATOM 2299 N N . ARG A 1 302 ? 3.721 7.435 23.000 1.00 89.88 302 ARG A N 1
ATOM 2300 C CA . ARG A 1 302 ? 2.605 7.593 23.928 1.00 89.88 302 ARG A CA 1
ATOM 2301 C C . ARG A 1 302 ? 2.119 9.043 23.926 1.00 89.88 302 ARG A C 1
ATOM 2303 O O . ARG A 1 302 ? 2.868 9.955 24.279 1.00 89.88 302 ARG A O 1
ATOM 2310 N N . ALA A 1 303 ? 0.859 9.245 23.563 1.00 82.19 303 ALA A N 1
ATOM 2311 C CA . ALA A 1 303 ? 0.176 10.525 23.618 1.00 82.19 303 ALA A CA 1
ATOM 2312 C C . ALA A 1 303 ? -0.040 10.968 25.084 1.00 82.19 303 ALA A C 1
ATOM 2314 O O . ALA A 1 303 ? -0.505 10.171 25.906 1.00 82.19 303 ALA A O 1
ATOM 2315 N N . PRO A 1 304 ? 0.257 12.232 25.438 1.00 76.06 304 PRO A N 1
ATOM 2316 C CA . PRO A 1 304 ? -0.081 12.789 26.747 1.00 76.06 304 PRO A CA 1
ATOM 2317 C C . PRO A 1 304 ? -1.587 12.712 27.047 1.00 76.06 304 PRO A C 1
ATOM 2319 O O . PRO A 1 304 ? -2.415 12.872 26.151 1.00 76.06 304 PRO A O 1
ATOM 2322 N N . GLU A 1 305 ? -1.956 12.510 28.314 1.00 69.06 305 GLU A N 1
ATOM 2323 C CA . GLU A 1 305 ? -3.357 12.295 28.722 1.00 69.06 305 GLU A CA 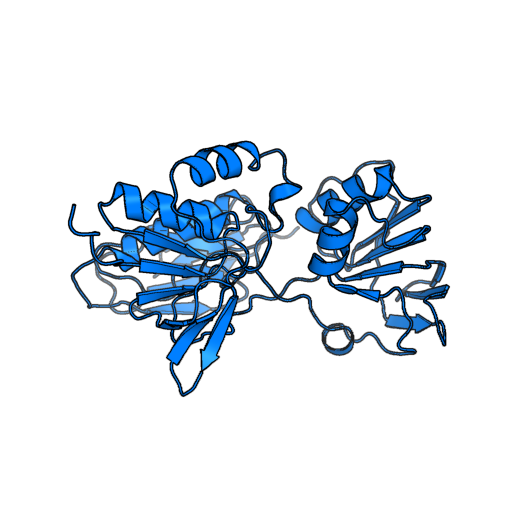1
ATOM 2324 C C . GLU A 1 305 ? -4.185 13.599 28.712 1.00 69.06 305 GLU A C 1
ATOM 2326 O O . GLU A 1 305 ? -5.335 13.592 28.285 1.00 69.06 305 GLU A O 1
ATOM 2331 N N . ASN A 1 306 ? -3.581 14.745 29.051 1.00 64.50 306 ASN A N 1
ATOM 2332 C CA . ASN A 1 306 ? -4.323 15.968 29.406 1.00 64.50 306 ASN A CA 1
ATOM 2333 C C . ASN A 1 306 ? -4.389 17.056 28.317 1.00 64.50 306 ASN A C 1
ATOM 2335 O O . ASN A 1 306 ? -4.796 18.184 28.594 1.00 64.50 306 ASN A O 1
ATOM 2339 N N . SER A 1 307 ? -3.975 16.777 27.080 1.00 62.19 307 SER A N 1
ATOM 2340 C CA . SER A 1 307 ? -3.989 17.788 26.015 1.00 62.19 307 SER A CA 1
ATOM 2341 C C . SER A 1 307 ? -5.248 17.706 25.149 1.00 62.19 307 SER A C 1
ATOM 2343 O O . SER A 1 307 ? -5.507 16.666 24.545 1.00 62.19 307 SER A O 1
ATOM 2345 N N . ARG A 1 308 ? -5.984 18.825 25.037 1.00 66.69 308 ARG A N 1
ATOM 2346 C CA . ARG A 1 308 ? -7.149 18.977 24.136 1.00 66.69 308 ARG A CA 1
ATOM 2347 C C . ARG A 1 308 ? -6.804 18.693 22.668 1.00 66.69 308 ARG A C 1
ATOM 2349 O O . ARG A 1 308 ? -7.549 17.986 22.003 1.00 66.69 308 ARG A O 1
ATOM 2356 N N . ASP A 1 309 ? -5.655 19.196 22.213 1.00 74.94 309 ASP A N 1
ATOM 2357 C CA . ASP A 1 309 ? -5.077 18.915 20.895 1.00 74.94 309 ASP A CA 1
ATOM 2358 C C . ASP A 1 309 ? -3.688 18.282 21.061 1.00 74.94 309 ASP A C 1
ATOM 2360 O O . ASP A 1 309 ? -2.894 18.712 21.905 1.00 74.94 309 ASP A O 1
ATOM 2364 N N . LEU A 1 310 ? -3.376 17.282 20.236 1.00 83.88 310 LEU A N 1
ATOM 2365 C CA . LEU A 1 310 ? -2.044 16.680 20.160 1.00 83.88 310 LEU A CA 1
ATOM 2366 C C . LEU A 1 310 ? -1.293 17.307 18.986 1.00 83.88 310 LEU A C 1
ATOM 2368 O O . LEU A 1 310 ? -1.723 17.167 17.846 1.00 83.88 310 LEU A O 1
ATOM 2372 N N . ARG A 1 311 ? -0.192 18.014 19.245 1.00 88.62 311 ARG A N 1
ATOM 2373 C CA . ARG A 1 311 ? 0.703 18.533 18.205 1.00 88.62 311 ARG A CA 1
ATOM 2374 C C . ARG A 1 311 ? 1.915 17.628 18.072 1.00 88.62 311 ARG A C 1
ATOM 2376 O O . ARG A 1 311 ? 2.567 17.331 19.073 1.00 88.62 311 ARG A O 1
ATOM 2383 N N . VAL A 1 312 ? 2.207 17.225 16.842 1.00 89.50 312 VAL A N 1
ATOM 2384 C CA . VAL A 1 312 ? 3.397 16.457 16.475 1.00 89.50 312 VAL A CA 1
ATOM 2385 C C . VAL A 1 312 ? 4.154 17.237 15.410 1.00 89.50 312 VAL A C 1
ATOM 2387 O O . VAL A 1 312 ? 3.573 17.583 14.382 1.00 89.50 312 VAL A O 1
ATOM 2390 N N . ARG A 1 313 ? 5.436 17.519 15.644 1.00 89.75 313 ARG A N 1
ATOM 2391 C CA . ARG A 1 313 ? 6.274 18.269 14.701 1.00 89.75 313 ARG A CA 1
ATOM 2392 C C . ARG A 1 313 ? 7.664 17.678 14.545 1.00 89.75 313 ARG A C 1
ATOM 2394 O O . ARG A 1 313 ? 8.177 17.047 15.469 1.00 89.75 313 ARG A O 1
ATOM 2401 N N . VAL A 1 314 ? 8.288 17.903 13.392 1.00 84.81 314 VAL A N 1
ATOM 2402 C CA . VAL A 1 314 ? 9.717 17.605 13.207 1.00 84.81 314 VAL A CA 1
ATOM 2403 C C . VAL A 1 314 ? 10.535 18.556 14.078 1.00 84.81 314 VAL A C 1
ATOM 2405 O O . VAL A 1 314 ? 10.350 19.768 14.013 1.00 84.81 314 VAL A O 1
ATOM 2408 N N . PHE A 1 315 ? 11.422 17.997 14.899 1.00 76.31 315 PHE A N 1
ATOM 2409 C CA . PHE A 1 315 ? 12.325 18.765 15.756 1.00 76.31 315 PHE A CA 1
ATOM 2410 C C . PHE A 1 315 ? 13.708 18.902 15.114 1.00 76.31 315 PHE A C 1
ATOM 2412 O O . PHE A 1 315 ? 14.266 19.991 15.065 1.00 76.31 315 PHE A O 1
ATOM 2419 N N . GLU A 1 316 ? 14.248 17.799 14.591 1.00 75.06 316 GLU A N 1
ATOM 2420 C CA . GLU A 1 316 ? 15.583 17.752 13.995 1.00 75.06 316 GLU A CA 1
ATOM 2421 C C . GLU A 1 316 ? 15.648 16.598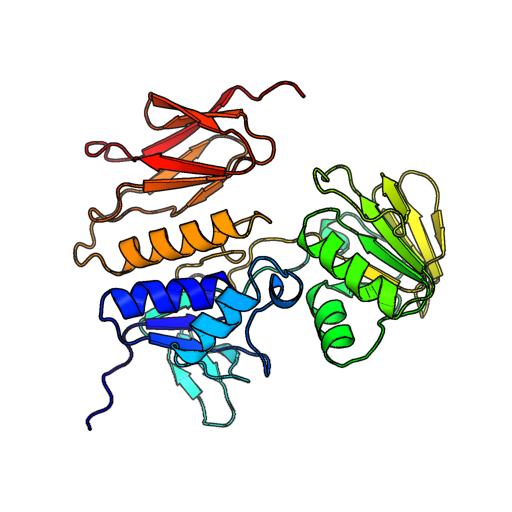 12.986 1.00 75.06 316 GLU A C 1
ATOM 2423 O O . GLU A 1 316 ? 15.095 15.518 13.226 1.00 75.06 316 GLU A O 1
ATOM 2428 N N . VAL A 1 317 ? 16.306 16.815 11.850 1.00 64.50 317 VAL A N 1
ATOM 2429 C CA . VAL A 1 317 ? 16.559 15.770 10.849 1.00 64.50 317 VAL A CA 1
ATOM 2430 C C . VAL A 1 317 ? 17.989 15.291 11.042 1.00 64.50 317 VAL A C 1
ATOM 2432 O O . VAL A 1 317 ? 18.884 16.111 11.225 1.00 64.50 317 VAL A O 1
ATOM 2435 N N . TRP A 1 318 ? 18.212 13.978 11.031 1.00 57.69 318 TRP A N 1
ATOM 2436 C CA . TRP A 1 318 ? 19.577 13.465 11.031 1.00 57.69 318 TRP A CA 1
ATOM 2437 C C . TRP A 1 318 ? 20.208 13.818 9.685 1.00 57.69 318 TRP A C 1
ATOM 2439 O O . TRP A 1 318 ? 19.659 13.479 8.639 1.00 57.69 318 TRP A O 1
ATOM 2449 N N . SER A 1 319 ? 21.320 14.547 9.705 1.00 50.47 319 SER A N 1
ATOM 2450 C CA . SER A 1 319 ? 22.135 14.763 8.513 1.00 50.47 319 SER A CA 1
ATOM 2451 C C . SER A 1 319 ? 22.675 13.405 8.065 1.00 50.47 319 SER A C 1
ATOM 2453 O O . SER A 1 319 ? 23.473 12.798 8.778 1.00 50.47 319 SER A O 1
ATOM 2455 N N . SER A 1 320 ? 22.188 12.923 6.922 1.00 48.41 320 SER A N 1
ATOM 2456 C CA . SER A 1 320 ? 22.755 11.787 6.187 1.00 48.41 320 SER A CA 1
ATOM 2457 C C . SER A 1 320 ? 24.130 12.122 5.630 1.00 48.41 320 SER A C 1
ATOM 2459 O O . SER A 1 320 ? 24.232 13.231 5.051 1.00 48.41 320 SER A O 1
#